Protein AF-0000000085166293 (afdb_homodimer)

Organism: Herbaspirillum seropedicae (strain SmR1) (NCBI:txid757424)

Structure (mmCIF, N/CA/C/O backbone):
data_AF-0000000085166293-model_v1
#
loop_
_entity.id
_entity.type
_entity.pdbx_description
1 polymer 'Histone acetyltransferase HPA2 protein'
#
loop_
_atom_site.group_PDB
_atom_site.id
_atom_site.type_symbol
_atom_site.label_atom_id
_atom_site.label_alt_id
_atom_site.label_comp_id
_atom_site.label_asym_id
_atom_site.label_entity_id
_atom_site.label_seq_id
_atom_site.pdbx_PDB_ins_code
_atom_site.Cartn_x
_atom_site.Cartn_y
_atom_site.Cartn_z
_atom_site.occupancy
_atom_site.B_iso_or_equiv
_atom_site.auth_seq_id
_atom_site.auth_comp_id
_atom_site.auth_asym_id
_atom_site.auth_atom_id
_atom_site.pdbx_PDB_model_num
ATOM 1 N N . MET A 1 1 ? -8.531 33.344 -10.008 1 54.53 1 MET A N 1
ATOM 2 C CA . MET A 1 1 ? -8.875 32.5 -8.852 1 54.53 1 MET A CA 1
ATOM 3 C C . MET A 1 1 ? -7.871 31.375 -8.68 1 54.53 1 MET A C 1
ATOM 5 O O . MET A 1 1 ? -7.508 30.703 -9.641 1 54.53 1 MET A O 1
ATOM 9 N N . ASN A 1 2 ? -6.977 31.375 -7.59 1 68.12 2 ASN A N 1
ATOM 10 C CA . ASN A 1 2 ? -5.883 30.438 -7.402 1 68.12 2 ASN A CA 1
ATOM 11 C C . ASN A 1 2 ? -6.387 29 -7.34 1 68.12 2 ASN A C 1
ATOM 13 O O . ASN A 1 2 ? -7.34 28.703 -6.621 1 68.12 2 ASN A O 1
ATOM 17 N N . GLU A 1 3 ? -6 28.328 -8.359 1 89.5 3 GLU A N 1
ATOM 18 C CA . GLU A 1 3 ? -6.398 26.922 -8.391 1 89.5 3 GLU A CA 1
ATOM 19 C C . GLU A 1 3 ? -5.457 26.062 -7.559 1 89.5 3 GLU A C 1
ATOM 21 O O . GLU A 1 3 ? -4.238 26.078 -7.766 1 89.5 3 GLU A O 1
ATOM 26 N N . TYR A 1 4 ? -5.996 25.594 -6.516 1 94.19 4 TYR A N 1
ATOM 27 C CA . TYR A 1 4 ? -5.23 24.703 -5.648 1 94.19 4 TYR A CA 1
ATOM 28 C C . TYR A 1 4 ? -5.109 23.312 -6.262 1 94.19 4 TYR A C 1
ATOM 30 O O . TYR A 1 4 ? -6.035 22.844 -6.922 1 94.19 4 TYR A O 1
ATOM 38 N N . PHE A 1 5 ? -3.945 22.719 -6.121 1 96.5 5 PHE A N 1
ATOM 39 C CA . PHE A 1 5 ? -3.75 21.344 -6.562 1 96.5 5 PHE A CA 1
ATOM 40 C C . PHE A 1 5 ? -2.877 20.578 -5.574 1 96.5 5 PHE A C 1
ATOM 42 O O . PHE A 1 5 ? -2.195 21.188 -4.742 1 96.5 5 PHE A O 1
ATOM 49 N N . VAL A 1 6 ? -2.977 19.297 -5.605 1 98.06 6 VAL A N 1
ATOM 50 C CA . VAL A 1 6 ? -2.176 18.422 -4.758 1 98.06 6 VAL A CA 1
ATOM 51 C C . VAL A 1 6 ? -1.126 17.703 -5.602 1 98.06 6 VAL A C 1
ATOM 53 O O . VAL A 1 6 ? -1.421 17.234 -6.703 1 98.06 6 VAL A O 1
ATOM 56 N N . ALA A 1 7 ? 0.104 17.656 -5.113 1 97.88 7 ALA A N 1
ATOM 57 C CA . ALA A 1 7 ? 1.195 16.969 -5.809 1 97.88 7 ALA A CA 1
ATOM 58 C C . ALA A 1 7 ? 2.125 16.266 -4.82 1 97.88 7 ALA A C 1
ATOM 60 O O . ALA A 1 7 ? 2.205 16.656 -3.652 1 97.88 7 ALA A O 1
ATOM 61 N N . PRO A 1 8 ? 2.797 15.219 -5.281 1 98.25 8 PRO A N 1
ATOM 62 C CA . PRO A 1 8 ? 3.803 14.625 -4.395 1 98.25 8 PRO A CA 1
ATOM 63 C C . PRO A 1 8 ? 4.871 15.625 -3.963 1 98.25 8 PRO A C 1
ATOM 65 O O . PRO A 1 8 ? 5.273 16.484 -4.754 1 98.25 8 PRO A O 1
ATOM 68 N N . LEU A 1 9 ? 5.293 15.523 -2.734 1 98.5 9 LEU A N 1
ATOM 69 C CA . LEU A 1 9 ? 6.383 16.359 -2.25 1 98.5 9 LEU A CA 1
ATOM 70 C C . LEU A 1 9 ? 7.629 16.188 -3.107 1 98.5 9 LEU A C 1
ATOM 72 O O . LEU A 1 9 ? 8.055 15.062 -3.371 1 98.5 9 LEU A O 1
ATOM 76 N N . ASN A 1 10 ? 8.125 17.219 -3.578 1 97.38 10 ASN A N 1
ATOM 77 C CA . ASN A 1 10 ? 9.375 17.297 -4.32 1 97.38 10 ASN A CA 1
ATOM 78 C C . ASN A 1 10 ? 10.414 18.156 -3.59 1 97.38 10 ASN A C 1
ATOM 80 O O . ASN A 1 10 ? 10.266 19.375 -3.51 1 97.38 10 ASN A O 1
ATOM 84 N N . LYS A 1 11 ? 11.461 17.562 -3.129 1 93.69 11 LYS A N 1
ATOM 85 C CA . LYS A 1 11 ? 12.438 18.188 -2.246 1 93.69 11 LYS A CA 1
ATOM 86 C C . LYS A 1 11 ? 13.18 19.312 -2.967 1 93.69 11 LYS A C 1
ATOM 88 O O . LYS A 1 11 ? 13.695 20.234 -2.328 1 93.69 11 LYS A O 1
ATOM 93 N N . THR A 1 12 ? 13.227 19.266 -4.238 1 94.62 12 THR A N 1
ATOM 94 C CA . THR A 1 12 ? 13.945 20.266 -5.008 1 94.62 12 THR A CA 1
ATOM 95 C C . THR A 1 12 ? 13.016 21.406 -5.422 1 94.62 12 THR A C 1
ATOM 97 O O . THR A 1 12 ? 13.469 22.516 -5.707 1 94.62 12 THR A O 1
ATOM 100 N N . GLN A 1 13 ? 11.75 21.172 -5.465 1 96.12 13 GLN A N 1
ATOM 101 C CA . GLN A 1 13 ? 10.805 22.156 -5.988 1 96.12 13 GLN A CA 1
ATOM 102 C C . GLN A 1 13 ? 10.055 22.859 -4.855 1 96.12 13 GLN A C 1
ATOM 104 O O . GLN A 1 13 ? 9.812 24.062 -4.922 1 96.12 13 GLN A O 1
ATOM 109 N N . HIS A 1 14 ? 9.75 22.125 -3.824 1 98.12 14 HIS A N 1
ATOM 110 C CA . HIS A 1 14 ? 8.867 22.656 -2.789 1 98.12 14 HIS A CA 1
ATOM 111 C C . HIS A 1 14 ? 9.672 23.25 -1.635 1 98.12 14 HIS A C 1
ATOM 113 O O . HIS A 1 14 ? 10.695 22.703 -1.237 1 98.12 14 HIS A O 1
ATOM 119 N N . GLN A 1 15 ? 9.172 24.328 -1.146 1 96.44 15 GLN A N 1
ATOM 120 C CA . GLN A 1 15 ? 9.797 25.016 -0.019 1 96.44 15 GLN A CA 1
ATOM 121 C C . GLN A 1 15 ? 9.164 24.578 1.303 1 96.44 15 GLN A C 1
ATOM 123 O O . GLN A 1 15 ? 8.07 25.016 1.651 1 96.44 15 GLN A O 1
ATOM 128 N N . THR A 1 16 ? 9.859 23.797 2.023 1 96.94 16 THR A N 1
ATOM 129 C CA . THR A 1 16 ? 9.297 23.25 3.256 1 96.94 16 THR A CA 1
ATOM 130 C C . THR A 1 16 ? 9.594 24.172 4.438 1 96.94 16 THR A C 1
ATOM 132 O O . THR A 1 16 ? 8.922 24.094 5.469 1 96.94 16 THR A O 1
ATOM 135 N N . GLU A 1 17 ? 10.508 25.094 4.285 1 95.19 17 GLU A N 1
ATOM 136 C CA . GLU A 1 17 ? 11.062 25.859 5.398 1 95.19 17 GLU A CA 1
ATOM 137 C C . GLU A 1 17 ? 10.062 26.906 5.898 1 95.19 17 GLU A C 1
ATOM 139 O O . GLU A 1 17 ? 10.094 27.281 7.07 1 95.19 17 GLU A O 1
ATOM 144 N N . HIS A 1 18 ? 9.219 27.375 5.074 1 93.69 18 HIS A N 1
ATOM 145 C CA . HIS A 1 18 ? 8.367 28.5 5.445 1 93.69 18 HIS A CA 1
ATOM 146 C C . HIS A 1 18 ? 6.973 28.031 5.828 1 93.69 18 HIS A C 1
ATOM 148 O O . HIS A 1 18 ? 6.121 28.828 6.203 1 93.69 18 HIS A O 1
ATOM 154 N N . PHE A 1 19 ? 6.73 26.781 5.699 1 97.81 19 PHE A N 1
ATOM 155 C CA . PHE A 1 19 ? 5.422 26.25 6.059 1 97.81 19 PHE A CA 1
ATOM 156 C C . PHE A 1 19 ? 5.156 26.422 7.551 1 97.81 19 PHE A C 1
ATOM 158 O O . PHE A 1 19 ? 6.027 26.156 8.375 1 97.81 19 PHE A O 1
ATOM 165 N N . ASP A 1 20 ? 3.941 26.891 7.82 1 98.25 20 ASP A N 1
ATOM 166 C CA . ASP A 1 20 ? 3.549 27.078 9.211 1 98.25 20 ASP A CA 1
ATOM 167 C C . ASP A 1 20 ? 2.07 26.75 9.414 1 98.25 20 ASP A C 1
ATOM 169 O O . ASP A 1 20 ? 1.197 27.469 8.938 1 98.25 20 ASP A O 1
ATOM 173 N N . CYS A 1 21 ? 1.81 25.656 10.18 1 97.44 21 CYS A N 1
ATOM 174 C CA . CYS A 1 21 ? 0.432 25.266 10.453 1 97.44 21 CYS A CA 1
ATOM 175 C C . CYS A 1 21 ? 0.089 25.5 11.922 1 97.44 21 CYS A C 1
ATOM 177 O O . CYS A 1 21 ? -0.892 24.938 12.43 1 97.44 21 CYS A O 1
ATOM 179 N N . ALA A 1 22 ? 0.912 26.156 12.664 1 96.12 22 ALA A N 1
ATOM 180 C CA . ALA A 1 22 ? 0.733 26.531 14.07 1 96.12 22 ALA A CA 1
ATOM 181 C C . ALA A 1 22 ? 1 25.344 14.984 1 96.12 22 ALA A C 1
ATOM 183 O O . ALA A 1 22 ? 0.746 25.406 16.188 1 96.12 22 ALA A O 1
ATOM 184 N N . THR A 1 23 ? 1.394 24.172 14.57 1 96 23 THR A N 1
ATOM 185 C CA . THR A 1 23 ? 1.844 23.016 15.328 1 96 23 THR A CA 1
ATOM 186 C C . THR A 1 23 ? 3.314 22.719 15.039 1 96 23 THR A C 1
ATOM 188 O O . THR A 1 23 ? 3.65 22.156 14 1 96 23 THR A O 1
ATOM 191 N N . PRO A 1 24 ? 4.164 23.078 15.969 1 97.06 24 PRO A N 1
ATOM 192 C CA . PRO A 1 24 ? 5.605 22.984 15.727 1 97.06 24 PRO A CA 1
ATOM 193 C C . PRO A 1 24 ? 6.043 21.594 15.281 1 97.06 24 PRO A C 1
ATOM 195 O O . PRO A 1 24 ? 6.871 21.453 14.383 1 97.06 24 PRO A O 1
ATOM 198 N N . ALA A 1 25 ? 5.473 20.594 15.867 1 96.94 25 ALA A N 1
ATOM 199 C CA . ALA A 1 25 ? 5.871 19.219 15.539 1 96.94 25 ALA A CA 1
ATOM 200 C C . ALA A 1 25 ? 5.582 18.906 14.078 1 96.94 25 ALA A C 1
ATOM 202 O O . ALA A 1 25 ? 6.395 18.266 13.406 1 96.94 25 ALA A O 1
ATOM 203 N N . LEU A 1 26 ? 4.477 19.297 13.562 1 97.75 26 LEU A N 1
ATOM 204 C CA . LEU A 1 26 ? 4.109 19.062 12.172 1 97.75 26 LEU A CA 1
ATOM 205 C C . LEU A 1 26 ? 4.98 19.875 11.227 1 97.75 26 LEU A C 1
ATOM 207 O O . LEU A 1 26 ? 5.371 19.391 10.164 1 97.75 26 LEU A O 1
ATOM 211 N N . ASN A 1 27 ? 5.27 21.125 11.641 1 98.5 27 ASN A N 1
ATOM 212 C CA . ASN A 1 27 ? 6.172 21.953 10.844 1 98.5 27 ASN A CA 1
ATOM 213 C C . ASN A 1 27 ? 7.555 21.312 10.719 1 98.5 27 ASN A C 1
ATOM 215 O O . ASN A 1 27 ? 8.102 21.219 9.617 1 98.5 27 ASN A O 1
ATOM 219 N N . GLN A 1 28 ? 8.016 20.906 11.859 1 98.25 28 GLN A N 1
ATOM 220 C CA . GLN A 1 28 ? 9.359 20.344 11.898 1 98.25 28 GLN A CA 1
ATOM 221 C C . GLN A 1 28 ? 9.422 19.016 11.133 1 98.25 28 GLN A C 1
ATOM 223 O O . GLN A 1 28 ? 10.414 18.734 10.453 1 98.25 28 GLN A O 1
ATOM 228 N N . TRP A 1 29 ? 8.391 18.25 11.266 1 98.25 29 TRP A N 1
ATOM 229 C CA . TRP A 1 29 ? 8.352 16.969 10.562 1 98.25 29 TRP A CA 1
ATOM 230 C C . TRP A 1 29 ? 8.445 17.188 9.055 1 98.25 29 TRP A C 1
ATOM 232 O O . TRP A 1 29 ? 9.211 16.5 8.367 1 98.25 29 TRP A O 1
ATOM 242 N N . LEU A 1 30 ? 7.656 18.109 8.508 1 98.38 30 LEU A N 1
ATOM 243 C CA . LEU A 1 30 ? 7.688 18.391 7.074 1 98.38 30 LEU A CA 1
ATOM 244 C C . LEU A 1 30 ? 9.078 18.828 6.633 1 98.38 30 LEU A C 1
ATOM 246 O O . LEU A 1 30 ? 9.586 18.375 5.605 1 98.38 30 LEU A O 1
ATOM 250 N N . ARG A 1 31 ? 9.68 19.625 7.473 1 97.62 31 ARG A N 1
ATOM 251 C CA . ARG A 1 31 ? 10.961 20.234 7.133 1 97.62 31 ARG A CA 1
ATOM 252 C C . ARG A 1 31 ? 12.086 19.203 7.219 1 97.62 31 ARG A C 1
ATOM 254 O O . ARG A 1 31 ? 12.969 19.172 6.352 1 97.62 31 ARG A O 1
ATOM 261 N N . ASN A 1 32 ? 11.977 18.328 8.18 1 97.44 32 ASN A N 1
ATOM 262 C CA . ASN A 1 32 ? 13.18 17.578 8.547 1 97.44 32 ASN A CA 1
ATOM 263 C C . ASN A 1 32 ? 13.008 16.078 8.273 1 97.44 32 ASN A C 1
ATOM 265 O O . ASN A 1 32 ? 13.992 15.344 8.195 1 97.44 32 ASN A O 1
ATOM 269 N N . THR A 1 33 ? 11.797 15.609 8.141 1 97.62 33 THR A N 1
ATOM 270 C CA . THR A 1 33 ? 11.594 14.172 8.188 1 97.62 33 THR A CA 1
ATOM 271 C C . THR A 1 33 ? 10.891 13.672 6.926 1 97.62 33 THR A C 1
ATOM 273 O O . THR A 1 33 ? 11.227 12.609 6.402 1 97.62 33 THR A O 1
ATOM 276 N N . ALA A 1 34 ? 10.008 14.477 6.375 1 98.06 34 ALA A N 1
ATOM 277 C CA . ALA A 1 34 ? 9.133 14.031 5.293 1 98.06 34 ALA A CA 1
ATOM 278 C C . ALA A 1 34 ? 9.945 13.516 4.109 1 98.06 34 ALA A C 1
ATOM 280 O O . ALA A 1 34 ? 9.672 12.438 3.586 1 98.06 34 ALA A O 1
ATOM 281 N N . GLY A 1 35 ? 10.953 14.289 3.736 1 96.81 35 GLY A N 1
ATOM 282 C CA . GLY A 1 35 ? 11.773 13.898 2.604 1 96.81 35 GLY A CA 1
ATOM 283 C C . GLY A 1 35 ? 12.523 12.602 2.832 1 96.81 35 GLY A C 1
ATOM 284 O O . GLY A 1 35 ? 12.602 11.758 1.936 1 96.81 35 GLY A O 1
ATOM 285 N N . GLN A 1 36 ? 13.07 12.5 3.971 1 94.56 36 GLN A N 1
ATOM 286 C CA . GLN A 1 36 ? 13.812 11.289 4.309 1 94.56 36 GLN A CA 1
ATOM 287 C C . GLN A 1 36 ? 12.898 10.07 4.348 1 94.56 36 GLN A C 1
ATOM 289 O O . GLN A 1 36 ? 13.266 9 3.859 1 94.56 36 GLN A O 1
ATOM 294 N N . HIS A 1 37 ? 11.75 10.219 4.965 1 96.06 37 HIS A N 1
ATOM 295 C CA . HIS A 1 37 ? 10.773 9.133 5.012 1 96.06 37 HIS A CA 1
ATOM 296 C C . HIS A 1 37 ? 10.352 8.711 3.607 1 96.06 37 HIS A C 1
ATOM 298 O O . HIS A 1 37 ? 10.211 7.516 3.332 1 96.06 37 HIS A O 1
ATOM 304 N N . GLN A 1 38 ? 10.188 9.711 2.783 1 95.38 38 GLN A N 1
ATOM 305 C CA . GLN A 1 38 ? 9.828 9.43 1.397 1 95.38 38 GLN A CA 1
ATOM 306 C C . GLN A 1 38 ? 10.938 8.656 0.689 1 95.38 38 GLN A C 1
ATOM 308 O O . GLN A 1 38 ? 10.672 7.656 0.016 1 95.38 38 GLN A O 1
ATOM 313 N N . ASP A 1 39 ? 12.141 9 0.894 1 92.75 39 ASP A N 1
ATOM 314 C CA . ASP A 1 39 ? 13.281 8.359 0.249 1 92.75 39 ASP A CA 1
ATOM 315 C C . ASP A 1 39 ? 13.422 6.91 0.703 1 92.75 39 ASP A C 1
ATOM 317 O O . ASP A 1 39 ? 13.836 6.047 -0.078 1 92.75 39 ASP A O 1
ATOM 321 N N . LYS A 1 40 ? 13.055 6.672 1.863 1 92.12 40 LYS A N 1
ATOM 322 C CA . LYS A 1 40 ? 13.219 5.348 2.451 1 92.12 40 LYS A CA 1
ATOM 323 C C . LYS A 1 40 ? 11.969 4.496 2.252 1 92.12 40 LYS A C 1
ATOM 325 O O . LYS A 1 40 ? 11.93 3.336 2.67 1 92.12 40 LYS A O 1
ATOM 330 N N . GLY A 1 41 ? 10.969 5.023 1.699 1 93.94 41 GLY A N 1
ATOM 331 C CA . GLY A 1 41 ? 9.734 4.289 1.471 1 93.94 41 GLY A CA 1
ATOM 332 C C . GLY A 1 41 ? 8.906 4.113 2.727 1 93.94 41 GLY A C 1
ATOM 333 O O . GLY A 1 41 ? 8.039 3.232 2.791 1 93.94 41 GLY A O 1
ATOM 334 N N . ILE A 1 42 ? 9.211 4.887 3.697 1 94.44 42 ILE A N 1
ATOM 335 C CA . ILE A 1 42 ? 8.492 4.797 4.961 1 94.44 42 ILE A CA 1
ATOM 336 C C . ILE A 1 42 ? 7.102 5.414 4.812 1 94.44 42 ILE A C 1
ATOM 338 O O . ILE A 1 42 ? 6.113 4.855 5.289 1 94.44 42 ILE A O 1
ATOM 342 N N . SER A 1 43 ? 7.023 6.535 4.156 1 97 43 SER A N 1
ATOM 343 C CA . SER A 1 43 ? 5.77 7.227 3.875 1 97 43 SER A CA 1
ATOM 344 C C . SER A 1 43 ? 5.867 8.047 2.592 1 97 43 SER A C 1
ATOM 346 O O . SER A 1 43 ? 6.961 8.234 2.049 1 97 43 SER A O 1
ATOM 348 N N . ARG A 1 44 ? 4.727 8.398 2.135 1 98.38 44 ARG A N 1
ATOM 349 C CA . ARG A 1 44 ? 4.656 9.328 1.009 1 98.38 44 ARG A CA 1
ATOM 350 C C . ARG A 1 44 ? 3.912 10.602 1.394 1 98.38 44 ARG A C 1
ATOM 352 O O . ARG A 1 44 ? 2.867 10.539 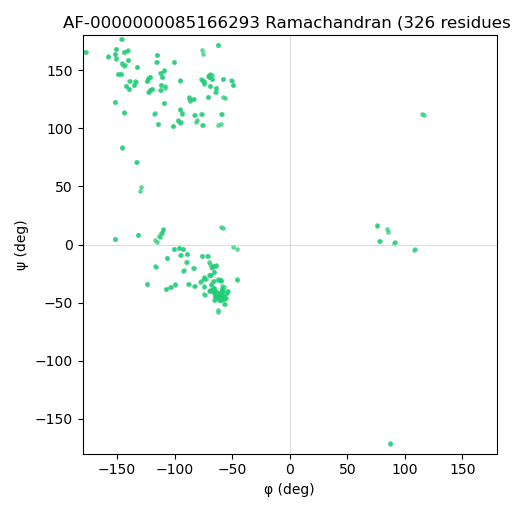2.043 1 98.38 44 ARG A O 1
ATOM 359 N N . THR A 1 45 ? 4.512 11.664 1.013 1 98.81 45 THR A N 1
ATOM 360 C CA . THR A 1 45 ? 3.965 12.969 1.37 1 98.81 45 THR A CA 1
ATOM 361 C C . THR A 1 45 ? 3.451 13.695 0.132 1 98.81 45 THR A C 1
ATOM 363 O O . THR A 1 45 ? 4.102 13.688 -0.916 1 98.81 45 THR A O 1
ATOM 366 N N . PHE A 1 46 ? 2.289 14.305 0.281 1 98.88 46 PHE A N 1
ATOM 367 C CA . PHE A 1 46 ? 1.663 15.109 -0.76 1 98.88 46 PHE A CA 1
ATOM 368 C C . PHE A 1 46 ? 1.395 16.516 -0.261 1 98.88 46 PHE A C 1
ATOM 370 O O . PHE A 1 46 ? 0.998 16.719 0.89 1 98.88 46 PHE A O 1
ATOM 377 N N . VAL A 1 47 ? 1.594 17.469 -1.206 1 98.62 47 VAL A N 1
ATOM 378 C CA . VAL A 1 47 ? 1.508 18.859 -0.767 1 98.62 47 VAL A CA 1
ATOM 379 C C . VAL A 1 47 ? 0.426 19.594 -1.562 1 98.62 47 VAL A C 1
ATOM 381 O O . VAL A 1 47 ? 0.179 19.266 -2.727 1 98.62 47 VAL A O 1
ATOM 384 N N . LEU A 1 48 ? -0.237 20.469 -0.886 1 98.19 48 LEU A N 1
ATOM 385 C CA . LEU A 1 48 ? -1.164 21.422 -1.482 1 98.19 48 LEU A CA 1
ATOM 386 C C . LEU A 1 48 ? -0.431 22.688 -1.929 1 98.19 48 LEU A C 1
ATOM 388 O O . LEU A 1 48 ? 0.305 23.281 -1.146 1 98.19 48 LEU A O 1
ATOM 392 N N . ALA A 1 49 ? -0.585 23.047 -3.16 1 97.12 49 ALA A N 1
ATOM 393 C CA . ALA A 1 49 ? 0.018 24.25 -3.707 1 97.12 49 ALA A CA 1
ATOM 394 C C . ALA A 1 49 ? -0.941 24.953 -4.66 1 97.12 49 ALA A C 1
ATOM 396 O O . ALA A 1 49 ? -2.043 24.469 -4.918 1 97.12 49 ALA A O 1
ATOM 397 N N . CYS A 1 50 ? -0.583 26.172 -4.984 1 95.06 50 CYS A N 1
ATOM 398 C CA . CYS A 1 50 ? -1.343 26.953 -5.957 1 95.06 50 CYS A CA 1
ATOM 399 C C . CYS A 1 50 ? -0.561 27.109 -7.258 1 95.06 50 CYS A C 1
ATOM 401 O O . CYS A 1 50 ? 0.67 27.172 -7.242 1 95.06 50 CYS A O 1
ATOM 403 N N . ASP A 1 51 ? -1.32 27.203 -8.32 1 93.19 51 ASP A N 1
ATOM 404 C CA . ASP A 1 51 ? -0.707 27.297 -9.641 1 93.19 51 ASP A CA 1
ATOM 405 C C . ASP A 1 51 ? 0.203 28.516 -9.75 1 93.19 51 ASP A C 1
ATOM 407 O O . ASP A 1 51 ? 1.227 28.469 -10.43 1 93.19 51 ASP A O 1
ATOM 411 N N . ASP A 1 52 ? -0.106 29.578 -9.062 1 93.69 52 ASP A N 1
ATOM 412 C CA . ASP A 1 52 ? 0.66 30.812 -9.141 1 93.69 52 ASP A CA 1
ATOM 413 C C . ASP A 1 52 ? 1.958 30.719 -8.344 1 93.69 52 ASP A C 1
ATOM 415 O O . ASP A 1 52 ? 2.947 31.375 -8.672 1 93.69 52 ASP A O 1
ATOM 419 N N . THR A 1 53 ? 1.932 29.969 -7.293 1 94.69 53 THR A N 1
ATOM 420 C CA . THR A 1 53 ? 3.096 29.75 -6.441 1 94.69 53 THR A CA 1
ATOM 421 C C . THR A 1 53 ? 3.266 28.266 -6.129 1 94.69 53 THR A C 1
ATOM 423 O O . THR A 1 53 ? 3.137 27.844 -4.977 1 94.69 53 THR A O 1
ATOM 426 N N . PRO A 1 54 ? 3.66 27.516 -7.164 1 95.62 54 PRO A N 1
ATOM 427 C CA . PRO A 1 54 ? 3.662 26.062 -7.016 1 95.62 54 PRO A CA 1
ATOM 428 C C . PRO A 1 54 ? 4.738 25.562 -6.051 1 95.62 54 PRO A C 1
ATOM 430 O O . PRO A 1 54 ? 4.691 24.406 -5.602 1 95.62 54 PRO A O 1
ATOM 433 N N . GLN A 1 55 ? 5.719 26.391 -5.738 1 96.81 55 GLN A N 1
ATOM 434 C CA . GLN A 1 55 ? 6.801 25.984 -4.848 1 96.81 55 GLN A CA 1
ATOM 435 C C . GLN A 1 55 ? 6.398 26.141 -3.387 1 96.81 55 GLN A C 1
ATOM 437 O O . GLN A 1 55 ? 7.059 25.609 -2.492 1 96.81 55 GLN A O 1
ATOM 442 N N . VAL A 1 56 ? 5.332 27 -3.148 1 97.25 56 VAL A N 1
ATOM 443 C CA . VAL A 1 56 ? 4.914 27.297 -1.781 1 97.25 56 VAL A CA 1
ATOM 444 C C . VAL A 1 56 ? 3.92 26.234 -1.309 1 97.25 56 VAL A C 1
ATOM 446 O O . VAL A 1 56 ? 2.891 26.016 -1.949 1 97.25 56 VAL A O 1
ATOM 449 N N . ILE A 1 57 ? 4.215 25.578 -0.204 1 98.25 57 ILE A N 1
ATOM 450 C CA . ILE A 1 57 ? 3.346 24.547 0.373 1 98.25 57 ILE A CA 1
ATOM 451 C C . ILE A 1 57 ? 2.27 25.219 1.229 1 98.25 57 ILE A C 1
ATOM 453 O O . ILE A 1 57 ? 2.578 25.969 2.154 1 98.25 57 ILE A O 1
ATOM 457 N N . ARG A 1 58 ? 1.041 24.906 0.918 1 97.81 58 ARG A N 1
ATOM 458 C CA . ARG A 1 58 ? -0.093 25.484 1.635 1 97.81 58 ARG A CA 1
ATOM 459 C C . ARG A 1 58 ? -0.735 24.469 2.561 1 97.81 58 ARG A C 1
ATOM 461 O O . ARG A 1 58 ? -1.542 24.812 3.422 1 97.81 58 ARG A O 1
ATOM 468 N N . GLY A 1 59 ? -0.447 23.281 2.49 1 98.56 59 GLY A N 1
ATOM 469 C CA . GLY A 1 59 ? -0.865 22.125 3.273 1 98.56 59 GLY A CA 1
ATOM 470 C C . GLY A 1 59 ? -0.186 20.844 2.85 1 98.56 59 GLY A C 1
ATOM 471 O O . GLY A 1 59 ? 0.495 20.797 1.822 1 98.56 59 GLY A O 1
ATOM 472 N N . TYR A 1 60 ? -0.302 19.891 3.664 1 98.81 60 TYR A N 1
ATOM 473 C CA . TYR A 1 60 ? 0.259 18.594 3.262 1 98.81 60 TYR A CA 1
ATOM 474 C C . TYR A 1 60 ? -0.39 17.453 4.035 1 98.81 60 TYR A C 1
ATOM 476 O O . TYR A 1 60 ? -1.05 17.688 5.051 1 98.81 60 TYR A O 1
ATOM 484 N N . TYR A 1 61 ? -0.256 16.312 3.523 1 98.75 61 TYR A N 1
ATOM 485 C CA . TYR A 1 61 ? -0.548 15.086 4.254 1 98.75 61 TYR A CA 1
ATOM 486 C C . TYR A 1 61 ? 0.434 13.984 3.879 1 98.75 61 TYR A C 1
ATOM 488 O O . TYR A 1 61 ? 1.176 14.109 2.902 1 98.75 61 TYR A O 1
ATOM 496 N N . ALA A 1 62 ? 0.452 12.984 4.648 1 98.81 62 ALA A N 1
ATOM 497 C CA . ALA A 1 62 ? 1.312 11.828 4.402 1 98.81 62 ALA A CA 1
ATOM 498 C C . ALA A 1 62 ? 0.545 10.523 4.602 1 98.81 62 ALA A C 1
ATOM 500 O O . ALA A 1 62 ? -0.258 10.406 5.527 1 98.81 62 ALA A O 1
ATOM 501 N N . LEU A 1 63 ? 0.762 9.633 3.715 1 98.75 63 LEU A N 1
ATOM 502 C CA . LEU A 1 63 ? 0.211 8.281 3.807 1 98.75 63 LEU A CA 1
ATOM 503 C C . LEU A 1 63 ? 1.317 7.258 4.035 1 98.75 63 LEU A C 1
ATOM 505 O O . LEU A 1 63 ? 2.443 7.441 3.566 1 98.75 63 LEU A O 1
ATOM 509 N N . ALA A 1 64 ? 1.021 6.254 4.723 1 97.75 64 ALA A N 1
ATOM 510 C CA . ALA A 1 64 ? 1.974 5.184 5 1 97.75 64 ALA A CA 1
ATOM 511 C C . ALA A 1 64 ? 1.259 3.848 5.184 1 97.75 64 ALA A C 1
ATOM 513 O O . ALA A 1 64 ? 0.038 3.809 5.359 1 97.75 64 ALA A O 1
ATOM 514 N N . ILE A 1 65 ? 2.023 2.807 5.035 1 96.38 65 ILE A N 1
ATOM 515 C CA . ILE A 1 65 ? 1.562 1.467 5.375 1 96.38 65 ILE A CA 1
ATOM 516 C C . ILE A 1 65 ? 1.594 1.28 6.891 1 96.38 65 ILE A C 1
ATOM 518 O O . ILE A 1 65 ? 2.514 1.754 7.562 1 96.38 65 ILE A O 1
ATOM 522 N N . ARG A 1 66 ? 0.572 0.582 7.289 1 91.19 66 ARG A N 1
ATOM 523 C CA . ARG A 1 66 ? 0.449 0.285 8.711 1 91.19 66 ARG A CA 1
ATOM 524 C C . ARG A 1 66 ? -0.03 -1.146 8.938 1 91.19 66 ARG A C 1
ATOM 526 O O . ARG A 1 66 ? -0.742 -1.704 8.094 1 91.19 66 ARG A O 1
ATOM 533 N N . GLN A 1 67 ? 0.525 -1.737 9.914 1 83.44 67 GLN A N 1
ATOM 534 C CA . GLN A 1 67 ? -0.061 -2.99 10.375 1 83.44 67 GLN A CA 1
ATOM 535 C C . GLN A 1 67 ? -0.662 -2.836 11.773 1 83.44 67 GLN A C 1
ATOM 537 O O . GLN A 1 67 ? -0.098 -2.145 12.625 1 83.44 67 GLN A O 1
ATOM 542 N N . MET A 1 68 ? -1.856 -3.346 11.844 1 80.06 68 MET A N 1
ATOM 543 C CA . MET A 1 68 ? -2.484 -3.303 13.156 1 80.06 68 MET A CA 1
ATOM 544 C C . MET A 1 68 ? -2.871 -4.703 13.625 1 80.06 68 MET A C 1
ATOM 546 O O . MET A 1 68 ? -3.336 -5.52 12.828 1 80.06 68 MET A O 1
ATOM 550 N N . ILE A 1 69 ? -2.471 -4.938 14.844 1 74.06 69 ILE A N 1
ATOM 551 C CA . ILE A 1 69 ? -2.947 -6.172 15.453 1 74.06 69 ILE A CA 1
ATOM 552 C C . ILE A 1 69 ? -4.363 -5.973 15.984 1 74.06 69 ILE A C 1
ATOM 554 O O . ILE A 1 69 ? -4.586 -5.16 16.891 1 74.06 69 ILE A O 1
ATOM 558 N N . ALA A 1 70 ? -5.223 -6.594 15.219 1 69 70 ALA A N 1
ATOM 559 C CA . ALA A 1 70 ? -6.609 -6.48 15.672 1 69 70 ALA A CA 1
ATOM 560 C C . ALA A 1 70 ? -6.789 -7.117 17.047 1 69 70 ALA A C 1
ATOM 562 O O . ALA A 1 70 ? -6.469 -8.289 17.234 1 69 70 ALA A O 1
ATOM 563 N N . THR A 1 71 ? -6.863 -6.266 17.969 1 65.25 71 THR A N 1
ATOM 564 C CA . THR A 1 71 ? -7.297 -6.793 19.266 1 65.25 71 THR A CA 1
ATOM 565 C C . THR A 1 71 ? -8.805 -7.043 19.266 1 65.25 71 THR A C 1
ATOM 567 O O . THR A 1 71 ? -9.5 -6.695 18.297 1 65.25 71 THR A O 1
ATOM 570 N N . ALA A 1 72 ? -9.297 -7.719 20.219 1 57.75 72 ALA A N 1
ATOM 571 C CA . ALA A 1 72 ? -10.688 -8.125 20.391 1 57.75 72 ALA A CA 1
ATOM 572 C C . ALA A 1 72 ? -11.633 -6.941 20.203 1 57.75 72 ALA A C 1
ATOM 574 O O . ALA A 1 72 ? -12.82 -7.129 19.922 1 57.75 72 ALA A O 1
ATOM 575 N N . THR A 1 73 ? -11.07 -5.77 19.969 1 65.31 73 THR A N 1
ATOM 576 C CA . THR A 1 73 ? -12.055 -4.703 20.109 1 65.31 73 THR A CA 1
ATOM 577 C C . THR A 1 73 ? -12.039 -3.777 18.906 1 65.31 73 THR A C 1
ATOM 579 O O . THR A 1 73 ? -12.062 -2.553 19.047 1 65.31 73 THR A O 1
ATOM 582 N N . LEU A 1 74 ? -12.023 -4.34 17.688 1 74.12 74 LEU A N 1
ATOM 583 C CA . LEU A 1 74 ? -12.344 -3.471 16.562 1 74.12 74 LEU A CA 1
ATOM 584 C C . LEU A 1 74 ? -13.82 -3.092 16.578 1 74.12 74 LEU A C 1
ATOM 586 O O . LEU A 1 74 ? -14.656 -3.854 17.062 1 74.12 74 LEU A O 1
ATOM 590 N N . PRO A 1 75 ? -14.078 -1.896 16.172 1 69.44 75 PRO A N 1
ATOM 591 C CA . PRO A 1 75 ? -15.508 -1.605 16.047 1 69.44 75 PRO A CA 1
ATOM 592 C C . PRO A 1 75 ? -16.266 -2.674 15.258 1 69.44 75 PRO A C 1
ATOM 594 O O . PRO A 1 75 ? -15.711 -3.256 14.32 1 69.44 75 PRO A O 1
ATOM 597 N N . ILE A 1 76 ? -17.406 -3.018 15.766 1 67.69 76 ILE A N 1
ATOM 598 C CA . ILE A 1 76 ? -18.25 -4.074 15.219 1 67.69 76 ILE A CA 1
ATOM 599 C C . ILE A 1 76 ? -18.344 -3.916 13.703 1 67.69 76 ILE A C 1
ATOM 601 O O . ILE A 1 76 ? -18.375 -4.906 12.969 1 67.69 76 ILE A O 1
ATOM 605 N N . GLU A 1 77 ? -18.266 -2.709 13.297 1 70 77 GLU A N 1
ATOM 606 C CA . GLU A 1 77 ? -18.438 -2.416 11.875 1 70 77 GLU A CA 1
ATOM 607 C C . GLU A 1 77 ? -17.266 -2.971 11.055 1 70 77 GLU A C 1
ATOM 609 O O . GLU A 1 77 ? -17.391 -3.168 9.844 1 70 77 GLU A O 1
ATOM 614 N N . PHE A 1 78 ? -16.172 -3.082 11.727 1 71.5 78 PHE A N 1
ATOM 615 C CA . PHE A 1 78 ? -14.984 -3.555 11.016 1 71.5 78 PHE A CA 1
ATOM 616 C C . PHE A 1 78 ? -14.75 -5.039 11.281 1 71.5 78 PHE A C 1
ATOM 618 O O . PHE A 1 78 ? -14.07 -5.715 10.508 1 71.5 78 PHE A O 1
ATOM 625 N N . SER A 1 79 ? -15.07 -5.535 12.523 1 60.62 79 SER A N 1
ATOM 626 C CA . SER A 1 79 ? -14.578 -6.734 13.195 1 60.62 79 SER A CA 1
ATOM 627 C C . SER A 1 79 ? -14.953 -7.992 12.422 1 60.62 79 SER A C 1
ATOM 629 O O . SER A 1 79 ? -14.125 -8.891 12.25 1 60.62 79 SER A O 1
ATOM 631 N N . LYS A 1 80 ? -16.172 -8.234 12.148 1 56.62 80 LYS A N 1
ATOM 632 C CA . LYS A 1 80 ? -16.609 -9.594 11.844 1 56.62 80 LYS A CA 1
ATOM 633 C C . LYS A 1 80 ? -15.883 -10.156 10.633 1 56.62 80 LYS A C 1
ATOM 635 O O . LYS A 1 80 ? -15.977 -11.344 10.336 1 56.62 80 LYS A O 1
ATOM 640 N N . ARG A 1 81 ? -14.812 -9.391 10.367 1 67.25 81 ARG A N 1
ATOM 641 C CA . ARG A 1 81 ? -14.414 -9.961 9.086 1 67.25 81 ARG A CA 1
ATOM 642 C C . ARG A 1 81 ? -12.914 -9.805 8.859 1 67.25 81 ARG A C 1
ATOM 644 O O . ARG A 1 81 ? -12.383 -10.266 7.848 1 67.25 81 ARG A O 1
ATOM 651 N N . LEU A 1 82 ? -12.242 -9.258 9.93 1 77.38 82 LEU A N 1
ATOM 652 C CA . LEU A 1 82 ? -10.844 -8.992 9.617 1 77.38 82 LEU A CA 1
ATOM 653 C C . LEU A 1 82 ? -9.93 -9.938 10.391 1 77.38 82 LEU A C 1
ATOM 655 O O . LEU A 1 82 ? -10.266 -10.375 11.492 1 77.38 82 LEU A O 1
ATOM 659 N N . PRO A 1 83 ? -8.875 -10.344 9.805 1 78 83 PRO A N 1
ATOM 660 C CA . PRO A 1 83 ? -7.891 -11.172 10.508 1 78 83 PRO A CA 1
ATOM 661 C C . PRO A 1 83 ? -7.266 -10.453 11.703 1 78 83 PRO A C 1
ATOM 663 O O . PRO A 1 83 ? -7.477 -9.258 11.891 1 78 83 PRO A O 1
ATOM 666 N N . ARG A 1 84 ? -6.488 -11.227 12.492 1 78.56 84 ARG A N 1
ATOM 667 C CA . ARG A 1 84 ? -5.812 -10.688 13.672 1 78.56 84 ARG A CA 1
ATOM 668 C C . ARG A 1 84 ? -4.828 -9.586 13.281 1 78.56 84 ARG A C 1
ATOM 670 O O . ARG A 1 84 ? -4.781 -8.539 13.922 1 78.56 84 ARG A O 1
ATOM 677 N N . GLU A 1 85 ? -4.078 -9.883 12.266 1 82.5 85 GLU A N 1
ATOM 678 C CA . GLU A 1 85 ? -3.201 -8.852 11.719 1 82.5 85 GLU A CA 1
ATOM 679 C C . GLU A 1 85 ? -3.844 -8.164 10.516 1 82.5 85 GLU A C 1
ATOM 681 O O . GLU A 1 85 ? -3.941 -8.758 9.438 1 82.5 85 GLU A O 1
ATOM 686 N N . VAL A 1 86 ? -4.254 -6.961 10.766 1 84.88 86 VAL A N 1
ATOM 687 C CA . VAL A 1 86 ? -5.027 -6.246 9.75 1 84.88 86 VAL A CA 1
ATOM 688 C C . VAL A 1 86 ? -4.094 -5.395 8.891 1 84.88 86 VAL A C 1
ATOM 690 O O . VAL A 1 86 ? -3.471 -4.453 9.391 1 84.88 86 VAL A O 1
ATOM 693 N N . PRO A 1 87 ? -3.992 -5.789 7.648 1 91.38 87 PRO A N 1
ATOM 694 C CA . PRO A 1 87 ? -3.275 -4.863 6.766 1 91.38 87 PRO A CA 1
ATOM 695 C C . PRO A 1 87 ? -3.994 -3.527 6.602 1 91.38 87 PRO A C 1
ATOM 697 O O . PRO A 1 87 ? -5.203 -3.498 6.359 1 91.38 87 PRO A O 1
ATOM 700 N N . ALA A 1 88 ? -3.27 -2.518 6.762 1 94.88 88 ALA A N 1
ATOM 701 C CA . ALA A 1 88 ? -3.926 -1.213 6.777 1 94.88 88 ALA A CA 1
ATOM 702 C C . ALA A 1 88 ? -2.986 -0.121 6.27 1 94.88 88 ALA A C 1
ATOM 704 O O . ALA A 1 88 ? -1.828 -0.392 5.941 1 94.88 88 ALA A O 1
ATOM 705 N N . LEU A 1 89 ? -3.547 0.952 6.043 1 97.31 89 LEU A N 1
ATOM 706 C CA . LEU A 1 89 ? -2.861 2.205 5.742 1 97.31 89 LEU A CA 1
ATOM 707 C C . LEU A 1 89 ? -3.121 3.238 6.836 1 97.31 89 LEU A C 1
ATOM 709 O O . LEU A 1 89 ? -4.012 3.059 7.668 1 97.31 89 LEU A O 1
ATOM 713 N N . THR A 1 90 ? -2.285 4.238 6.828 1 97.31 90 THR A N 1
ATOM 714 C CA . THR A 1 90 ? -2.512 5.297 7.809 1 97.31 90 THR A CA 1
ATOM 715 C C . THR A 1 90 ? -2.268 6.668 7.188 1 97.31 90 THR A C 1
ATOM 717 O O . THR A 1 90 ? -1.343 6.84 6.391 1 97.31 90 THR A O 1
ATOM 720 N N . LEU A 1 91 ? -3.229 7.551 7.473 1 98.31 91 LEU A N 1
ATOM 721 C CA . LEU A 1 91 ? -2.947 8.969 7.305 1 98.31 91 LEU A CA 1
ATOM 722 C C . LEU A 1 91 ? -2.07 9.492 8.438 1 98.31 91 LEU A C 1
ATOM 724 O O . LEU A 1 91 ? -2.562 9.773 9.531 1 98.31 91 LEU A O 1
ATOM 728 N N . ALA A 1 92 ? -0.835 9.664 8.156 1 97.5 92 ALA A N 1
ATOM 729 C CA . ALA A 1 92 ? 0.167 9.883 9.195 1 97.5 92 ALA A CA 1
ATOM 730 C C . ALA A 1 92 ? 0.195 11.352 9.617 1 97.5 92 ALA A C 1
ATOM 732 O O . ALA A 1 92 ? 0.523 11.664 10.766 1 97.5 92 ALA A O 1
ATOM 733 N N . ARG A 1 93 ? -0.019 12.211 8.688 1 97.88 93 ARG A N 1
ATOM 734 C CA . ARG A 1 93 ? -0.021 13.656 8.922 1 97.88 93 ARG A CA 1
ATOM 735 C C . ARG A 1 93 ? -1.023 14.352 8.008 1 97.88 93 ARG A C 1
ATOM 737 O O . ARG A 1 93 ? -1.249 13.922 6.875 1 97.88 93 ARG A O 1
ATOM 744 N N . LEU A 1 94 ? -1.565 15.359 8.531 1 98.06 94 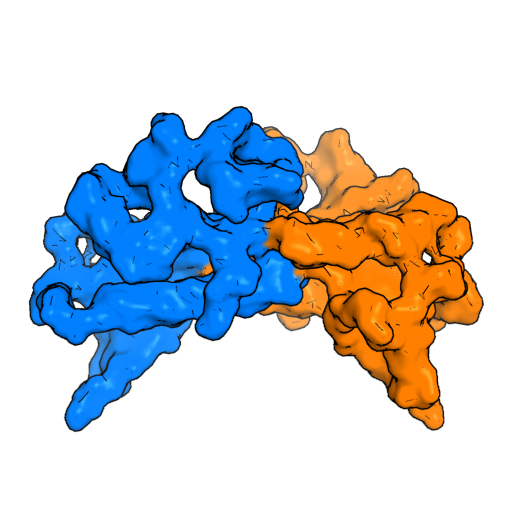LEU A N 1
ATOM 745 C CA . LEU A 1 94 ? -2.404 16.281 7.777 1 98.06 94 LEU A CA 1
ATOM 746 C C . LEU A 1 94 ? -2.342 17.688 8.383 1 98.06 94 LEU A C 1
ATOM 748 O O . LEU A 1 94 ? -2.611 17.859 9.57 1 98.06 94 LEU A O 1
ATOM 752 N N . ALA A 1 95 ? -1.948 18.594 7.539 1 98 95 ALA A N 1
ATOM 753 C CA . ALA A 1 95 ? -1.803 19.953 8.055 1 98 95 ALA A CA 1
ATOM 754 C C . ALA A 1 95 ? -2.09 20.984 6.969 1 98 95 ALA A C 1
ATOM 756 O O . ALA A 1 95 ? -1.816 20.75 5.789 1 98 95 ALA A O 1
ATOM 757 N N . ILE A 1 96 ? -2.629 22.078 7.371 1 97.81 96 ILE A N 1
ATOM 758 C CA . ILE A 1 96 ? -2.91 23.219 6.516 1 97.81 96 ILE A CA 1
ATOM 759 C C . ILE A 1 96 ? -2.227 24.469 7.078 1 97.81 96 ILE A C 1
ATOM 761 O O . ILE A 1 96 ? -2.229 24.688 8.289 1 97.81 96 ILE A O 1
ATOM 765 N N . CYS A 1 97 ? -1.709 25.25 6.203 1 97.69 97 CYS A N 1
ATOM 766 C CA . CYS A 1 97 ? -1.119 26.516 6.633 1 97.69 97 CYS A CA 1
ATOM 767 C C . CYS A 1 97 ? -2.082 27.297 7.523 1 97.69 97 CYS A C 1
ATOM 769 O O . CYS A 1 97 ? -3.275 27.375 7.227 1 97.69 97 CYS A O 1
ATOM 771 N N . ARG A 1 98 ? -1.511 27.891 8.523 1 97 98 ARG A N 1
ATOM 772 C CA . ARG A 1 98 ? -2.311 28.562 9.539 1 97 98 ARG A CA 1
ATOM 773 C C . ARG A 1 98 ? -3.201 29.625 8.93 1 97 98 ARG A C 1
ATOM 775 O O . ARG A 1 98 ? -4.348 29.812 9.344 1 97 98 ARG A O 1
ATOM 782 N N . THR A 1 99 ? -2.762 30.344 7.914 1 94.81 99 THR A N 1
ATOM 783 C CA . THR A 1 99 ? -3.479 31.469 7.312 1 94.81 99 THR A CA 1
ATOM 784 C C . THR A 1 99 ? -4.613 30.969 6.426 1 94.81 99 THR A C 1
ATOM 786 O O . THR A 1 99 ? -5.465 31.75 5.996 1 94.81 99 THR A O 1
ATOM 789 N N . LEU A 1 100 ? -4.664 29.703 6.164 1 95.25 100 LEU A N 1
ATOM 790 C CA . LEU A 1 100 ? -5.656 29.141 5.25 1 95.25 100 LEU A CA 1
ATOM 791 C C . LEU A 1 100 ? -6.602 28.203 5.984 1 95.25 100 LEU A C 1
ATOM 793 O O . LEU A 1 100 ? -7.43 27.531 5.355 1 95.25 100 LEU A O 1
ATOM 797 N N . GLN A 1 101 ? -6.445 28.062 7.25 1 93.38 101 GLN A N 1
ATOM 798 C CA . GLN A 1 101 ? -7.281 27.172 8.039 1 93.38 101 GLN A CA 1
ATOM 799 C C . GLN A 1 101 ? -8.719 27.672 8.109 1 93.38 101 GLN A C 1
ATOM 801 O O . GLN A 1 101 ? -8.969 28.875 8.023 1 93.38 101 GLN A O 1
ATOM 806 N N . GLY A 1 102 ? -9.641 26.75 8.141 1 91.12 102 GLY A N 1
ATOM 807 C CA . GLY A 1 102 ? -11.047 27.125 8.25 1 91.12 102 GLY A CA 1
ATOM 808 C C . GLY A 1 102 ? -11.68 27.422 6.91 1 91.12 102 GLY A C 1
ATOM 809 O O . GLY A 1 102 ? -12.773 28 6.855 1 91.12 102 GLY A O 1
ATOM 810 N N . ARG A 1 103 ? -11.047 27.125 5.824 1 91.56 103 ARG A N 1
ATOM 811 C CA . ARG A 1 103 ? -11.531 27.438 4.484 1 91.56 103 ARG A CA 1
ATOM 812 C C . ARG A 1 103 ? -11.883 26.172 3.717 1 91.56 103 ARG A C 1
ATOM 814 O O . ARG A 1 103 ? -12.047 26.203 2.494 1 91.56 103 ARG A O 1
ATOM 821 N N . GLY A 1 104 ? -11.844 25.016 4.363 1 93.56 104 GLY A N 1
ATOM 822 C CA . GLY A 1 104 ? -12.25 23.781 3.719 1 93.56 104 GLY A CA 1
ATOM 823 C C . GLY A 1 104 ? -11.102 23.062 3.041 1 93.56 104 GLY A C 1
ATOM 824 O O . GLY A 1 104 ? -11.289 21.984 2.451 1 93.56 104 GLY A O 1
ATOM 825 N N . LEU A 1 105 ? -9.906 23.578 3.135 1 95.06 105 LEU A N 1
ATOM 826 C CA . LEU A 1 105 ? -8.766 22.984 2.443 1 95.06 105 LEU A CA 1
ATOM 827 C C . LEU A 1 105 ? -8.312 21.703 3.139 1 95.06 105 LEU A C 1
ATOM 829 O O . LEU A 1 105 ? -7.773 20.812 2.494 1 95.06 105 LEU A O 1
ATOM 833 N N . GLY A 1 106 ? -8.531 21.656 4.477 1 95.31 106 GLY A N 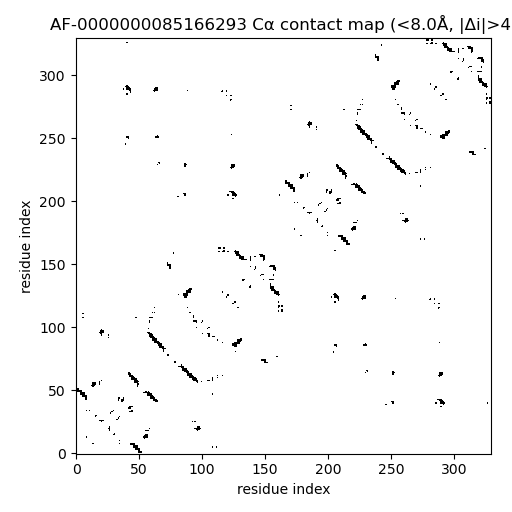1
ATOM 834 C CA . GLY A 1 106 ? -8.266 20.406 5.188 1 95.31 106 GLY A CA 1
ATOM 835 C C . GLY A 1 106 ? -9.109 19.25 4.695 1 95.31 106 GLY A C 1
ATOM 836 O O . GLY A 1 106 ? -8.602 18.141 4.504 1 95.31 106 GLY A O 1
ATOM 837 N N . GLU A 1 107 ? -10.367 19.594 4.477 1 95.5 107 GLU A N 1
ATOM 838 C CA . GLU A 1 107 ? -11.289 18.594 3.93 1 95.5 107 GLU A CA 1
ATOM 839 C C . GLU A 1 107 ? -10.859 18.156 2.531 1 95.5 107 GLU A C 1
ATOM 841 O O . GLU A 1 107 ? -10.914 16.969 2.205 1 95.5 107 GLU A O 1
ATOM 846 N N . PHE A 1 108 ? -10.508 19.125 1.765 1 96.38 108 PHE A N 1
ATOM 847 C CA . PHE A 1 108 ? -10.031 18.844 0.414 1 96.38 108 PHE A CA 1
ATOM 848 C C . PHE A 1 108 ? -8.859 17.859 0.444 1 96.38 108 PHE A C 1
ATOM 850 O O . PHE A 1 108 ? -8.844 16.875 -0.292 1 96.38 108 PHE A O 1
ATOM 857 N N . LEU A 1 109 ? -7.891 18.062 1.305 1 97.81 109 LEU A N 1
ATOM 858 C CA . LEU A 1 109 ? -6.727 17.188 1.434 1 97.81 109 LEU A CA 1
ATOM 859 C C . LEU A 1 109 ? -7.137 15.805 1.946 1 97.81 109 LEU A C 1
ATOM 861 O O . LEU A 1 109 ? -6.598 14.789 1.504 1 97.81 109 LEU A O 1
ATOM 865 N N . LEU A 1 110 ? -8.039 15.812 2.896 1 97.5 110 LEU A N 1
ATOM 866 C CA . LEU A 1 110 ? -8.5 14.539 3.438 1 97.5 110 LEU A CA 1
ATOM 867 C C . LEU A 1 110 ? -9.125 13.68 2.342 1 97.5 110 LEU A C 1
ATOM 869 O O . LEU A 1 110 ? -8.836 12.484 2.246 1 97.5 110 LEU A O 1
ATOM 873 N N . TYR A 1 111 ? -9.938 14.258 1.493 1 97.25 111 TYR A N 1
ATOM 874 C CA . TYR A 1 111 ? -10.57 13.5 0.417 1 97.25 111 TYR A CA 1
ATOM 8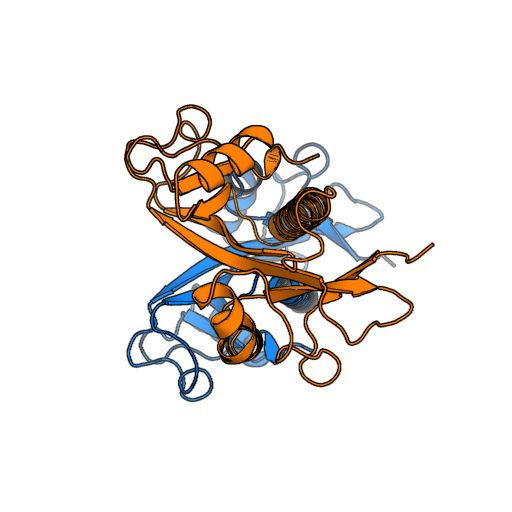75 C C . TYR A 1 111 ? -9.523 12.984 -0.57 1 97.25 111 TYR A C 1
ATOM 877 O O . TYR A 1 111 ? -9.625 11.859 -1.055 1 97.25 111 TYR A O 1
ATOM 885 N N . ASP A 1 112 ? -8.609 13.859 -0.88 1 98.19 112 ASP A N 1
ATOM 886 C CA . ASP A 1 112 ? -7.527 13.414 -1.757 1 98.19 112 ASP A CA 1
ATOM 887 C C . ASP A 1 112 ? -6.801 12.211 -1.16 1 98.19 112 ASP A C 1
ATOM 889 O O . ASP A 1 112 ? -6.496 11.25 -1.868 1 98.19 112 ASP A O 1
ATOM 893 N N . ALA A 1 113 ? -6.52 12.297 0.123 1 98.44 113 ALA A N 1
ATOM 894 C CA . ALA A 1 113 ? -5.852 11.203 0.832 1 98.44 113 ALA A CA 1
ATOM 895 C C . ALA A 1 113 ? -6.691 9.93 0.793 1 98.44 113 ALA A C 1
ATOM 897 O O . ALA A 1 113 ? -6.164 8.836 0.566 1 98.44 113 ALA A O 1
ATOM 898 N N . LEU A 1 114 ? -7.969 10.078 1.041 1 97.94 114 LEU A N 1
ATOM 899 C CA . LEU A 1 114 ? -8.875 8.938 1.03 1 97.94 114 LEU A CA 1
ATOM 900 C C . LEU A 1 114 ? -8.898 8.273 -0.341 1 97.94 114 LEU A C 1
ATOM 902 O O . LEU A 1 114 ? -8.852 7.043 -0.439 1 97.94 114 LEU A O 1
ATOM 906 N N . TRP A 1 115 ? -8.93 9.078 -1.325 1 97.5 115 TRP A N 1
ATOM 907 C CA . TRP A 1 115 ? -8.953 8.547 -2.684 1 97.5 115 TRP A CA 1
ATOM 908 C C . TRP A 1 115 ? -7.656 7.812 -3.006 1 97.5 115 TRP A C 1
ATOM 910 O O . TRP A 1 115 ? -7.68 6.703 -3.545 1 97.5 115 TRP A O 1
ATOM 920 N N . ARG A 1 116 ? -6.59 8.398 -2.719 1 98.06 116 ARG A N 1
ATOM 921 C CA . ARG A 1 116 ? -5.293 7.777 -2.977 1 98.06 116 ARG A CA 1
ATOM 922 C C . ARG A 1 116 ? -5.148 6.473 -2.201 1 98.06 116 ARG A C 1
ATOM 924 O O . ARG A 1 116 ? -4.629 5.488 -2.729 1 98.06 116 ARG A O 1
ATOM 931 N N . ALA A 1 117 ? -5.547 6.523 -0.936 1 98.19 117 ALA A N 1
ATOM 932 C CA . ALA A 1 117 ? -5.496 5.316 -0.115 1 98.19 117 ALA A CA 1
ATOM 933 C C . ALA A 1 117 ? -6.359 4.211 -0.714 1 98.19 117 ALA A C 1
ATOM 935 O O . ALA A 1 117 ? -5.945 3.051 -0.767 1 98.19 117 ALA A O 1
ATOM 936 N N . LYS A 1 118 ? -7.535 4.594 -1.154 1 97.5 118 LYS A N 1
ATOM 937 C CA . LYS A 1 118 ? -8.438 3.631 -1.784 1 97.5 118 LYS A CA 1
ATOM 938 C C . LYS A 1 118 ? -7.805 3.029 -3.037 1 97.5 118 LYS A C 1
ATOM 940 O O . LYS A 1 118 ? -7.848 1.814 -3.236 1 97.5 118 LYS A O 1
ATOM 945 N N . GLU A 1 119 ? -7.234 3.861 -3.797 1 97.31 119 GLU A N 1
ATOM 946 C CA . GLU A 1 119 ? -6.602 3.387 -5.023 1 97.31 119 GLU A CA 1
ATOM 947 C C . GLU A 1 119 ? -5.441 2.445 -4.719 1 97.31 119 GLU A C 1
ATOM 949 O O . GLU A 1 119 ? -5.281 1.414 -5.379 1 97.31 119 GLU A O 1
ATOM 954 N N . ALA A 1 120 ? -4.648 2.836 -3.803 1 97.94 120 ALA A N 1
ATOM 955 C CA . ALA A 1 120 ? -3.545 1.964 -3.4 1 97.94 120 ALA A CA 1
ATOM 956 C C . ALA A 1 120 ? -4.066 0.627 -2.879 1 97.94 120 ALA A C 1
ATOM 958 O O . ALA A 1 120 ? -3.518 -0.429 -3.201 1 97.94 120 ALA A O 1
ATOM 959 N N . SER A 1 121 ? -5.129 0.703 -2.094 1 97.31 121 SER A N 1
ATOM 960 C CA . SER A 1 121 ? -5.703 -0.512 -1.527 1 97.31 121 SER A CA 1
ATOM 961 C C . SER A 1 121 ? -6.215 -1.443 -2.621 1 97.31 121 SER A C 1
ATOM 963 O O . SER A 1 121 ? -6.16 -2.666 -2.479 1 97.31 121 SER A O 1
ATOM 965 N N . ASN A 1 122 ? -6.633 -0.899 -3.721 1 97 122 ASN A N 1
ATOM 966 C CA . ASN A 1 122 ? -7.102 -1.69 -4.855 1 97 122 ASN A CA 1
ATOM 967 C C . ASN A 1 122 ? -5.945 -2.404 -5.551 1 97 122 ASN A C 1
ATOM 969 O O . ASN A 1 122 ? -6.168 -3.279 -6.391 1 97 122 ASN A O 1
ATOM 973 N N . GLN A 1 123 ? -4.766 -2.043 -5.176 1 97.75 123 GLN A N 1
ATOM 974 C CA . GLN A 1 123 ? -3.609 -2.66 -5.816 1 97.75 123 GLN A CA 1
ATOM 975 C C . GLN A 1 123 ? -2.912 -3.637 -4.875 1 97.75 123 GLN A C 1
ATOM 977 O O . GLN A 1 123 ? -2.447 -4.695 -5.305 1 97.75 123 GLN A O 1
ATOM 982 N N . VAL A 1 124 ? -2.834 -3.297 -3.58 1 97.94 124 VAL A N 1
ATOM 983 C CA . VAL A 1 124 ? -1.957 -4.086 -2.719 1 97.94 124 VAL A CA 1
ATOM 984 C C . VAL A 1 124 ? -2.701 -4.48 -1.447 1 97.94 124 VAL A C 1
ATOM 986 O O . VAL A 1 124 ? -2.102 -5.008 -0.508 1 97.94 124 VAL A O 1
ATOM 989 N N . GLY A 1 125 ? -3.961 -4.238 -1.375 1 96.19 125 GLY A N 1
ATOM 990 C CA . GLY A 1 125 ? -4.727 -4.504 -0.169 1 96.19 125 GLY A CA 1
ATOM 991 C C . GLY A 1 125 ? -4.711 -3.352 0.816 1 96.19 125 GLY A C 1
ATOM 992 O O . GLY A 1 125 ? -4.191 -2.277 0.512 1 96.19 125 GLY A O 1
ATOM 993 N N . GLY A 1 126 ? -5.234 -3.668 1.992 1 95.69 126 GLY A N 1
ATOM 994 C CA . GLY A 1 126 ? -5.5 -2.666 3.012 1 95.69 126 GLY A CA 1
ATOM 995 C C . GLY A 1 126 ? -6.98 -2.506 3.32 1 95.69 126 GLY A C 1
ATOM 996 O O . GLY A 1 126 ? -7.727 -1.944 2.518 1 95.69 126 GLY A O 1
ATOM 997 N N . ALA A 1 127 ? -7.32 -2.893 4.488 1 93.94 127 ALA A N 1
ATOM 998 C CA . ALA A 1 127 ? -8.734 -2.936 4.84 1 93.94 127 ALA A CA 1
ATOM 999 C C . ALA A 1 127 ? -9.203 -1.597 5.406 1 93.94 127 ALA A C 1
ATOM 1001 O O . ALA A 1 127 ? -10.312 -1.146 5.117 1 93.94 127 ALA A O 1
ATOM 1002 N N . LEU A 1 128 ? -8.266 -1.01 6.094 1 94.56 128 LEU A N 1
ATOM 1003 C CA . LEU A 1 128 ? -8.641 0.192 6.832 1 94.56 128 LEU A CA 1
ATOM 1004 C C . LEU A 1 128 ? -7.629 1.312 6.594 1 94.56 128 LEU A C 1
ATOM 1006 O O . LEU A 1 128 ? -6.469 1.051 6.266 1 94.56 128 LEU A O 1
ATOM 1010 N N . LEU A 1 129 ? -8.094 2.482 6.707 1 96.5 129 LEU A N 1
ATOM 1011 C CA . LEU A 1 129 ? -7.238 3.658 6.855 1 96.5 129 LEU A CA 1
ATOM 1012 C C . LEU A 1 129 ? -7.336 4.223 8.266 1 96.5 129 LEU A C 1
ATOM 1014 O O . LEU A 1 129 ? -8.414 4.621 8.711 1 96.5 129 LEU A O 1
ATOM 1018 N N . PHE A 1 130 ? -6.215 4.27 8.867 1 95.81 130 PHE A N 1
ATOM 1019 C CA . PHE A 1 130 ? -6.172 4.742 10.242 1 95.81 130 PHE A CA 1
ATOM 1020 C C . PHE A 1 130 ? -5.715 6.195 10.305 1 95.81 130 PHE A C 1
ATOM 1022 O O . PHE A 1 130 ? -5.059 6.684 9.383 1 95.81 130 PHE A O 1
ATOM 1029 N N . VAL A 1 131 ? -6.094 6.812 11.375 1 96.81 131 VAL A N 1
ATOM 1030 C CA . VAL A 1 131 ? -5.523 8.094 11.773 1 96.81 131 VAL A CA 1
ATOM 1031 C C . VAL A 1 131 ? -5.379 8.148 13.297 1 96.81 131 VAL A C 1
ATOM 1033 O O . VAL A 1 131 ? -6.25 7.668 14.023 1 96.81 131 VAL A O 1
ATOM 1036 N N . ASP A 1 132 ? -4.25 8.648 13.742 1 95.94 132 ASP A N 1
ATOM 1037 C CA . ASP A 1 132 ? -4.039 8.914 15.156 1 95.94 132 ASP A CA 1
ATOM 1038 C C . ASP A 1 132 ? -4.199 10.398 15.469 1 95.94 132 ASP A C 1
ATOM 1040 O O . ASP A 1 132 ? -3.271 11.188 15.266 1 95.94 132 ASP A O 1
ATOM 1044 N N . ALA A 1 133 ? -5.32 10.719 16.016 1 95.44 133 ALA A N 1
ATOM 1045 C CA . ALA A 1 133 ? -5.617 12.109 16.328 1 95.44 133 ALA A CA 1
ATOM 1046 C C . ALA A 1 133 ? -4.832 12.578 17.547 1 95.44 133 ALA A C 1
ATOM 1048 O O . ALA A 1 133 ? -4.684 11.828 18.516 1 95.44 133 ALA A O 1
ATOM 1049 N N . LYS A 1 134 ? -4.344 13.758 17.453 1 90.62 134 LYS A N 1
ATOM 1050 C CA . LYS A 1 134 ? -3.551 14.305 18.562 1 90.62 134 LYS A CA 1
ATOM 1051 C C . LYS A 1 134 ? -4.426 14.594 19.781 1 90.62 134 LYS A C 1
ATOM 1053 O O . LYS A 1 134 ? -3.992 14.406 20.922 1 90.62 134 LYS A O 1
ATOM 1058 N N . GLU A 1 135 ? -5.586 15.102 19.531 1 91.19 135 GLU A N 1
ATOM 1059 C CA . GLU A 1 135 ? -6.523 15.5 20.578 1 91.19 135 GLU A CA 1
ATOM 1060 C C . GLU A 1 135 ? -7.969 15.266 20.141 1 91.19 135 GLU A C 1
ATOM 1062 O O . GLU A 1 135 ? -8.219 14.883 18.984 1 91.19 135 GLU A O 1
ATOM 1067 N N . ALA A 1 136 ? -8.867 15.539 21.078 1 92.19 136 ALA A N 1
ATOM 1068 C CA . ALA A 1 136 ? -10.281 15.234 20.875 1 92.19 136 ALA A CA 1
ATOM 1069 C C . ALA A 1 136 ? -10.859 16.047 19.719 1 92.19 136 ALA A C 1
ATOM 1071 O O . ALA A 1 136 ? -11.703 15.562 18.969 1 92.19 136 ALA A O 1
ATOM 1072 N N . GLN A 1 137 ? -10.461 17.25 19.672 1 90.75 137 GLN A N 1
ATOM 1073 C CA . GLN A 1 137 ? -10.953 18.094 18.594 1 90.75 137 GLN A CA 1
ATOM 1074 C C . GLN A 1 137 ? -10.586 17.531 17.234 1 90.75 137 GLN A C 1
ATOM 1076 O O . GLN A 1 137 ? -11.414 17.5 16.312 1 90.75 137 GLN A O 1
ATOM 1081 N N . ALA A 1 138 ? -9.375 17.109 17.109 1 91.5 138 ALA A N 1
ATOM 1082 C CA . ALA A 1 138 ? -8.922 16.484 15.859 1 91.5 138 ALA A CA 1
ATOM 1083 C C . ALA A 1 138 ? -9.719 15.211 15.57 1 91.5 138 ALA A C 1
ATOM 1085 O O . ALA A 1 138 ? -10.094 14.961 14.422 1 91.5 138 ALA A O 1
ATOM 1086 N N . ALA A 1 139 ? -9.953 14.43 16.609 1 95.19 139 ALA A N 1
ATOM 1087 C CA . ALA A 1 139 ? -10.734 13.211 16.453 1 95.19 139 ALA A CA 1
ATOM 1088 C C . ALA A 1 139 ? -12.133 13.516 15.914 1 95.19 139 ALA A C 1
ATOM 1090 O O . ALA A 1 139 ? -12.641 12.805 15.047 1 95.19 139 ALA A O 1
ATOM 1091 N N . SER A 1 140 ? -12.703 14.602 16.375 1 94.62 140 SER A N 1
ATOM 1092 C CA . SER A 1 140 ? -14.039 15.008 15.945 1 94.62 140 SER A CA 1
ATOM 1093 C C . SER A 1 140 ? -14.055 15.383 14.469 1 94.62 140 SER A C 1
ATOM 1095 O O . SER A 1 140 ? -15.023 15.109 13.758 1 94.62 140 SER A O 1
ATOM 1097 N N . PHE A 1 141 ? -13.039 15.992 14.047 1 93.69 141 PHE A N 1
ATOM 1098 C CA . PHE A 1 141 ? -12.898 16.328 12.633 1 93.69 141 PHE A CA 1
ATOM 1099 C C . PHE A 1 141 ? -13 15.086 11.766 1 93.69 141 PHE A C 1
ATOM 1101 O O . PHE A 1 141 ? -13.805 15.039 10.836 1 93.69 141 PHE A O 1
ATOM 1108 N N . TYR A 1 142 ? -12.242 14.078 12.07 1 96.5 142 TYR A N 1
ATOM 1109 C CA . TYR A 1 142 ? -12.219 12.859 11.266 1 96.5 142 TYR A CA 1
ATOM 1110 C C . TYR A 1 142 ? -13.539 12.109 11.375 1 96.5 142 TYR A C 1
ATOM 1112 O O . TYR A 1 142 ? -13.984 11.484 10.406 1 96.5 142 TYR A O 1
ATOM 1120 N N . ALA A 1 143 ? -14.133 12.164 12.523 1 94.94 143 ALA A N 1
ATOM 1121 C CA . ALA A 1 143 ? -15.406 11.484 12.734 1 94.94 143 ALA A CA 1
ATOM 1122 C C . ALA A 1 143 ? -16.484 12.023 11.797 1 94.94 143 ALA A C 1
ATOM 1124 O O . ALA A 1 143 ? -17.359 11.281 11.344 1 94.94 143 ALA A O 1
ATOM 1125 N N . GLN A 1 144 ? -16.406 13.227 11.453 1 94.19 144 GLN A N 1
ATOM 1126 C CA . GLN A 1 144 ? -17.359 13.867 10.562 1 94.19 144 GLN A CA 1
ATOM 1127 C C . GLN A 1 144 ? -17.266 13.297 9.156 1 94.19 144 GLN A C 1
ATOM 1129 O O . GLN A 1 144 ? -18.219 13.414 8.367 1 94.19 144 GLN A O 1
ATOM 1134 N N . TYR A 1 145 ? -16.188 12.711 8.914 1 93.38 145 TYR A N 1
ATOM 1135 C CA . TYR A 1 145 ? -15.977 12.227 7.555 1 93.38 145 TYR A CA 1
ATOM 1136 C C . TYR A 1 145 ? -16.031 10.703 7.508 1 93.38 145 TYR A C 1
ATOM 1138 O O . TYR A 1 145 ? -15.547 10.094 6.547 1 93.38 145 TYR A O 1
ATOM 1146 N N . GLY A 1 146 ? -16.484 10.078 8.57 1 93.38 146 GLY A N 1
ATOM 1147 C CA . GLY A 1 146 ? -16.781 8.656 8.516 1 93.38 146 GLY A CA 1
ATOM 1148 C C . GLY A 1 146 ? -15.797 7.809 9.297 1 93.38 146 GLY A C 1
ATOM 1149 O O . GLY A 1 146 ? -15.984 6.598 9.438 1 93.38 146 GLY A O 1
ATOM 1150 N N . PHE A 1 147 ? -14.773 8.43 9.844 1 95.69 147 PHE A N 1
ATOM 1151 C CA . PHE A 1 147 ? -13.867 7.68 10.703 1 95.69 147 PHE A CA 1
ATOM 1152 C C . PHE A 1 147 ? -14.539 7.312 12.016 1 95.69 147 PHE A C 1
ATOM 1154 O O . PHE A 1 147 ? -15.32 8.102 12.562 1 95.69 147 PHE A O 1
ATOM 1161 N N . LYS A 1 148 ? -14.18 6.156 12.508 1 94.12 148 LYS A N 1
ATOM 1162 C CA . LYS A 1 148 ? -14.719 5.684 13.781 1 94.12 148 LYS A CA 1
ATOM 1163 C C . LYS A 1 148 ? -13.602 5.43 14.789 1 94.12 148 LYS A C 1
ATOM 1165 O O . LYS A 1 148 ? -12.578 4.824 14.461 1 94.12 148 LYS A O 1
ATOM 1170 N N . PRO A 1 149 ? -13.828 5.934 15.984 1 92.69 149 PRO A N 1
ATOM 1171 C CA . PRO A 1 149 ? -12.805 5.684 17 1 92.69 149 PRO A CA 1
ATOM 1172 C C . PRO A 1 149 ? -12.719 4.215 17.406 1 92.69 149 PRO A C 1
ATOM 1174 O O . PRO A 1 149 ? -13.734 3.52 17.453 1 92.69 149 PRO A O 1
ATOM 1177 N N . MET A 1 150 ? -11.477 3.834 17.625 1 88.81 150 MET A N 1
ATOM 1178 C CA . MET A 1 150 ? -11.281 2.496 18.188 1 88.81 150 MET A CA 1
ATOM 1179 C C . MET A 1 150 ? -11.758 2.428 19.625 1 88.81 150 MET A C 1
ATOM 1181 O O . MET A 1 150 ? -11.539 3.361 20.406 1 88.81 150 MET A O 1
ATOM 1185 N N . PRO A 1 151 ? -12.438 1.393 19.984 1 85.12 151 PRO A N 1
ATOM 1186 C CA . PRO A 1 151 ? -13.039 1.296 21.312 1 85.12 151 PRO A CA 1
ATOM 1187 C C . PRO A 1 151 ? -12.016 1.491 22.438 1 85.12 151 PRO A C 1
ATOM 1189 O O . PRO A 1 151 ? -12.289 2.191 23.406 1 85.12 151 PRO A O 1
ATOM 1192 N N . GLU A 1 152 ? -10.789 0.94 22.391 1 84.69 152 GLU A N 1
ATOM 1193 C CA . GLU A 1 152 ? -9.805 1.019 23.469 1 84.69 152 GLU A CA 1
ATOM 1194 C C . GLU A 1 152 ? -8.82 2.16 23.234 1 84.69 152 GLU A C 1
ATOM 1196 O O . GLU A 1 152 ? -7.945 2.412 24.062 1 84.69 152 GLU A O 1
ATOM 1201 N N . SER A 1 153 ? -8.945 2.818 22.156 1 87.94 153 SER A N 1
ATOM 1202 C CA . SER A 1 153 ? -8.086 3.943 21.797 1 87.94 153 SER A CA 1
ATOM 1203 C C . SER A 1 153 ? -8.859 5.004 21.016 1 87.94 153 SER A C 1
ATOM 1205 O O . SER A 1 153 ? -8.734 5.102 19.797 1 87.94 153 SER A O 1
ATOM 1207 N N . PRO A 1 154 ? -9.531 5.832 21.766 1 89.56 154 PRO A N 1
ATOM 1208 C CA . PRO A 1 154 ? -10.492 6.723 21.109 1 89.56 154 PRO A CA 1
ATOM 1209 C C . PRO A 1 154 ? -9.82 7.742 20.188 1 89.56 154 PRO A C 1
ATOM 1211 O O . PRO A 1 154 ? -10.484 8.328 19.328 1 89.56 154 PRO A O 1
ATOM 1214 N N . LEU A 1 155 ? -8.523 7.957 20.375 1 94.44 155 LEU A N 1
ATOM 1215 C CA . LEU A 1 155 ? -7.852 8.93 19.516 1 94.44 155 LEU A CA 1
ATOM 1216 C C . LEU A 1 155 ? -7.309 8.273 18.266 1 94.44 155 LEU A C 1
ATOM 1218 O O . LEU A 1 155 ? -6.848 8.953 17.344 1 94.44 155 LEU A O 1
ATOM 1222 N N . THR A 1 156 ? -7.395 6.984 18.281 1 94.19 156 THR A N 1
ATOM 1223 C CA . THR A 1 156 ? -7.133 6.25 17.047 1 94.19 156 THR A CA 1
ATOM 1224 C C . THR A 1 156 ? -8.438 5.953 16.312 1 94.19 156 THR A C 1
ATOM 1226 O O . THR A 1 156 ? -9.328 5.301 16.859 1 94.19 156 THR A O 1
ATOM 1229 N N . LEU A 1 157 ? -8.586 6.496 15.141 1 95.31 157 LEU A N 1
ATOM 1230 C CA . LEU A 1 157 ? -9.797 6.301 14.344 1 95.31 157 LEU A CA 1
ATOM 1231 C C . LEU A 1 157 ? -9.477 5.555 13.047 1 95.31 157 LEU A C 1
ATOM 1233 O O . LEU A 1 157 ? -8.328 5.539 12.602 1 95.31 157 LEU A O 1
ATOM 1237 N N . ALA A 1 158 ? -10.516 4.922 12.516 1 94.69 158 ALA A N 1
ATOM 1238 C CA . ALA A 1 158 ? -10.328 4.203 11.258 1 94.69 158 ALA A CA 1
ATOM 1239 C C . ALA A 1 158 ? -11.586 4.27 10.398 1 94.69 158 ALA A C 1
ATOM 1241 O O . ALA A 1 158 ? -12.68 4.512 10.906 1 94.69 158 ALA A O 1
ATOM 1242 N N . ILE A 1 159 ? -11.391 4.121 9.141 1 94.56 159 ILE A N 1
ATOM 1243 C CA . ILE A 1 159 ? -12.477 4.008 8.172 1 94.56 159 ILE A CA 1
ATOM 1244 C C . ILE A 1 159 ? -12.188 2.85 7.219 1 94.56 159 ILE A C 1
ATOM 1246 O O . ILE A 1 159 ? -11.039 2.619 6.84 1 94.56 159 ILE A O 1
ATOM 1250 N N . ALA A 1 160 ? -13.211 2.127 6.902 1 93.38 160 ALA A N 1
ATOM 1251 C CA . ALA A 1 160 ? -13.055 1.038 5.941 1 93.38 160 ALA A CA 1
ATOM 1252 C C . ALA A 1 160 ? -12.828 1.577 4.531 1 93.38 160 ALA A C 1
ATOM 1254 O O . ALA A 1 160 ? -13.625 2.373 4.027 1 93.38 160 ALA A O 1
ATOM 1255 N N . LEU A 1 161 ? -11.75 1.099 3.887 1 94.25 161 LEU A N 1
ATOM 1256 C CA . LEU A 1 161 ? -11.422 1.601 2.557 1 94.25 161 LEU A CA 1
ATOM 1257 C C . LEU A 1 161 ? -12.438 1.125 1.528 1 94.25 161 LEU A C 1
ATOM 1259 O O . LEU A 1 161 ? -12.664 1.796 0.519 1 94.25 161 LEU A O 1
ATOM 1263 N N . SER A 1 162 ? -13.047 0.018 1.809 1 89.12 162 SER A N 1
ATOM 1264 C CA . SER A 1 162 ? -14.078 -0.509 0.918 1 89.12 162 SER A CA 1
ATOM 1265 C C . SER A 1 162 ? -15.281 0.428 0.844 1 89.12 162 SER A C 1
ATOM 1267 O O . SER A 1 162 ? -16.078 0.354 -0.096 1 89.12 162 SER A O 1
ATOM 1269 N N . LYS A 1 163 ? -15.398 1.335 1.81 1 85.69 163 LYS A N 1
ATOM 1270 C CA . LYS A 1 163 ? -16.562 2.217 1.89 1 85.69 163 LYS A CA 1
ATOM 1271 C C . LYS A 1 163 ? -16.281 3.557 1.215 1 85.69 163 LYS A C 1
ATOM 1273 O O . LYS A 1 163 ? -17.172 4.398 1.1 1 85.69 163 LYS A O 1
ATOM 1278 N N . ILE A 1 164 ? -15.047 3.715 0.89 1 87.62 164 ILE A N 1
ATOM 1279 C CA . ILE A 1 164 ? -14.688 4.973 0.24 1 87.62 164 ILE A CA 1
ATOM 1280 C C . ILE A 1 164 ? -15.133 4.945 -1.22 1 87.62 164 ILE A C 1
ATOM 1282 O O . ILE A 1 164 ? -14.812 4.008 -1.956 1 87.62 164 ILE A O 1
ATOM 1286 N N . THR A 1 165 ? -16.109 5.711 -1.728 1 74.69 165 THR A N 1
ATOM 1287 C CA . THR A 1 165 ? -16.641 5.793 -3.082 1 74.69 165 THR A CA 1
ATOM 1288 C C . THR A 1 165 ? -16.078 7.004 -3.816 1 74.69 165 THR A C 1
ATOM 1290 O O . THR A 1 165 ? -15.797 8.039 -3.201 1 74.69 165 THR A O 1
ATOM 1293 N N . MET B 1 1 ? -3.463 -13.859 -33.031 1 54.44 1 MET B N 1
ATOM 1294 C CA . MET B 1 1 ? -2.49 -14.062 -31.953 1 54.44 1 MET B CA 1
ATOM 1295 C C . MET B 1 1 ? -3.061 -13.625 -30.609 1 54.44 1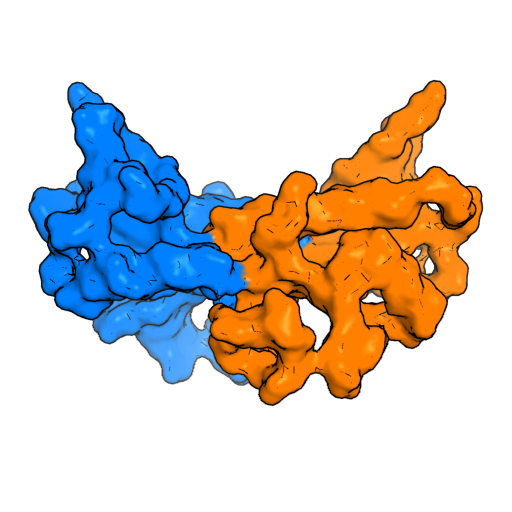 MET B C 1
ATOM 1297 O O . MET B 1 1 ? -3.662 -12.555 -30.516 1 54.44 1 MET B O 1
ATOM 1301 N N . ASN B 1 2 ? -3.346 -14.57 -29.609 1 67.94 2 ASN B N 1
ATOM 1302 C CA . ASN B 1 2 ? -4.035 -14.289 -28.359 1 67.94 2 ASN B CA 1
ATOM 1303 C C . ASN B 1 2 ? -3.279 -13.258 -27.531 1 67.94 2 ASN B C 1
ATOM 1305 O O . ASN B 1 2 ? -2.066 -13.383 -27.328 1 67.94 2 ASN B O 1
ATOM 1309 N N . GLU B 1 3 ? -3.93 -12.156 -27.438 1 89.5 3 GLU B N 1
ATOM 1310 C CA . GLU B 1 3 ? -3.312 -11.109 -26.641 1 89.5 3 GLU B CA 1
ATOM 1311 C C . GLU B 1 3 ? -3.607 -11.305 -25.156 1 89.5 3 GLU B C 1
ATOM 1313 O O . GLU B 1 3 ? -4.77 -11.414 -24.75 1 89.5 3 GLU B O 1
ATOM 1318 N N . TYR B 1 4 ? -2.574 -11.633 -24.484 1 94.19 4 TYR B N 1
ATOM 1319 C CA . TYR B 1 4 ? -2.691 -11.797 -23.031 1 94.19 4 TYR B CA 1
ATOM 1320 C C . TYR B 1 4 ? -2.795 -10.445 -22.344 1 94.19 4 TYR B C 1
ATOM 1322 O O . TYR B 1 4 ? -2.182 -9.469 -22.781 1 94.19 4 TYR B O 1
ATOM 1330 N N . PHE B 1 5 ? -3.645 -10.383 -21.328 1 96.44 5 PHE B N 1
ATOM 1331 C CA . PHE B 1 5 ? -3.736 -9.18 -20.516 1 96.44 5 PHE B CA 1
ATOM 1332 C C . PHE B 1 5 ? -3.918 -9.539 -19.047 1 96.44 5 PHE B C 1
ATOM 1334 O O . PHE B 1 5 ? -4.277 -10.672 -18.719 1 96.44 5 PHE B O 1
ATOM 1341 N N . VAL B 1 6 ? -3.588 -8.633 -18.203 1 98.06 6 VAL B N 1
ATOM 1342 C CA . VAL B 1 6 ? -3.75 -8.805 -16.766 1 98.06 6 VAL B CA 1
ATOM 1343 C C . VAL B 1 6 ? -4.898 -7.93 -16.266 1 98.06 6 VAL B C 1
ATOM 1345 O O . VAL B 1 6 ? -5.023 -6.773 -16.672 1 98.06 6 VAL B O 1
ATOM 1348 N N . ALA B 1 7 ? -5.742 -8.477 -15.414 1 97.88 7 ALA B N 1
ATOM 1349 C CA . ALA B 1 7 ? -6.871 -7.738 -14.844 1 97.88 7 ALA B CA 1
ATOM 1350 C C . ALA B 1 7 ? -7.117 -8.156 -13.398 1 97.88 7 ALA B C 1
ATOM 1352 O O . ALA B 1 7 ? -6.758 -9.266 -12.992 1 97.88 7 ALA B O 1
ATOM 1353 N N . PRO B 1 8 ? -7.703 -7.254 -12.617 1 98.25 8 PRO B N 1
ATOM 1354 C CA . PRO B 1 8 ? -8.086 -7.688 -11.266 1 98.25 8 PRO B CA 1
ATOM 1355 C C . PRO B 1 8 ? -9.031 -8.883 -11.273 1 98.25 8 PRO B C 1
ATOM 1357 O O . PRO B 1 8 ? -9.898 -8.984 -12.148 1 98.25 8 PRO B O 1
ATOM 1360 N N . LEU B 1 9 ? -8.852 -9.766 -10.328 1 98.5 9 LEU B N 1
ATOM 1361 C CA . LEU B 1 9 ? -9.758 -10.898 -10.188 1 98.5 9 LEU B CA 1
ATOM 1362 C C . LEU B 1 9 ? -11.195 -10.414 -9.992 1 98.5 9 LEU B C 1
ATOM 1364 O O . LEU B 1 9 ? -11.461 -9.547 -9.156 1 98.5 9 LEU B O 1
ATOM 1368 N N . ASN B 1 10 ? -12.039 -10.891 -10.766 1 97.38 10 ASN B N 1
ATOM 1369 C CA . ASN B 1 10 ? -13.477 -10.664 -10.688 1 97.38 10 ASN B CA 1
ATOM 1370 C C . ASN B 1 10 ? -14.242 -11.961 -10.453 1 97.38 10 ASN B C 1
ATOM 1372 O O . ASN B 1 10 ? -14.32 -12.812 -11.336 1 97.38 10 ASN B O 1
ATOM 1376 N N . LYS B 1 11 ? -14.844 -12.109 -9.312 1 93.75 11 LYS B N 1
ATOM 1377 C CA . LYS B 1 11 ? -15.445 -13.359 -8.867 1 93.75 11 LYS B CA 1
ATOM 1378 C C . LYS B 1 11 ? -16.625 -13.742 -9.742 1 93.75 11 LYS B C 1
ATOM 1380 O O . LYS B 1 11 ? -16.984 -14.922 -9.828 1 93.75 11 LYS B O 1
ATOM 1385 N N . THR B 1 12 ? -17.219 -12.805 -10.375 1 94.62 12 THR B N 1
ATOM 1386 C CA . THR B 1 12 ? -18.391 -13.078 -11.203 1 94.62 12 THR B CA 1
ATOM 1387 C C . THR B 1 12 ? -17.969 -13.367 -12.648 1 94.62 12 THR B C 1
ATOM 1389 O O . THR B 1 12 ? -18.719 -14 -13.398 1 94.62 12 THR B O 1
ATOM 1392 N N . GLN B 1 13 ? -16.828 -12.945 -13.055 1 96.25 13 GLN B N 1
ATOM 1393 C CA . GLN B 1 13 ? -16.422 -13.047 -14.453 1 96.25 13 GLN B CA 1
ATOM 1394 C C . GLN B 1 13 ? -15.414 -14.172 -14.648 1 96.25 13 GLN B C 1
ATOM 1396 O O . GLN B 1 13 ? -15.461 -14.891 -15.648 1 96.25 13 GLN B O 1
ATOM 1401 N N . HIS B 1 14 ? -14.562 -14.352 -13.695 1 98.12 14 HIS B N 1
ATOM 1402 C CA . HIS B 1 14 ? -13.438 -15.266 -13.875 1 98.12 14 HIS B CA 1
ATOM 1403 C C . HIS B 1 14 ? -13.758 -16.656 -13.312 1 98.12 14 HIS B C 1
ATOM 1405 O O . HIS B 1 14 ? -14.375 -16.766 -12.258 1 98.12 14 HIS B O 1
ATOM 1411 N N . GLN B 1 15 ? -13.312 -17.625 -14.023 1 96.44 15 GLN B N 1
ATOM 1412 C CA . GLN B 1 15 ? -13.508 -19 -13.617 1 96.44 15 GLN B CA 1
ATOM 1413 C C . GLN B 1 15 ? -12.297 -19.531 -12.852 1 96.44 15 GLN B C 1
ATOM 1415 O O . GLN B 1 15 ? -11.273 -19.859 -13.445 1 96.44 15 GLN B O 1
ATOM 1420 N N . THR B 1 16 ? -12.43 -19.641 -11.602 1 97 16 THR B N 1
ATOM 1421 C CA . THR B 1 16 ? -11.297 -20.031 -10.773 1 97 16 THR B CA 1
ATOM 1422 C C . THR B 1 16 ? -11.227 -21.562 -10.641 1 97 16 THR B C 1
ATOM 1424 O O . THR B 1 16 ? -10.172 -22.109 -10.312 1 97 16 THR B O 1
ATOM 1427 N N . GLU B 1 17 ? -12.281 -22.25 -10.984 1 95.25 17 GLU B N 1
ATOM 1428 C CA . GLU B 1 17 ? -12.438 -23.672 -10.672 1 95.25 17 GLU B CA 1
ATOM 1429 C C . GLU B 1 17 ? -11.555 -24.531 -11.562 1 95.25 17 GLU B C 1
ATOM 1431 O O . GLU B 1 17 ? -11.141 -25.625 -11.172 1 95.25 17 GLU B O 1
ATOM 1436 N N . HIS B 1 18 ? -11.266 -24.094 -12.719 1 93.62 18 HIS B N 1
ATOM 1437 C CA . HIS B 1 18 ? -10.578 -24.953 -13.68 1 93.62 18 HIS B CA 1
ATOM 1438 C C . HIS B 1 18 ? -9.094 -24.625 -13.742 1 93.62 18 HIS B C 1
ATOM 1440 O O . HIS B 1 18 ? -8.344 -25.266 -14.484 1 93.62 18 HIS B O 1
ATOM 1446 N N . PHE B 1 19 ? -8.688 -23.641 -13.031 1 97.81 19 PHE B N 1
ATOM 1447 C CA . PHE B 1 19 ? -7.277 -23.281 -13.023 1 97.81 19 PHE B CA 1
ATOM 1448 C C . PHE B 1 19 ? -6.434 -24.406 -12.438 1 97.81 19 PHE B C 1
ATOM 1450 O O . PHE B 1 19 ? -6.789 -24.984 -11.406 1 97.81 19 PHE B O 1
ATOM 1457 N N . ASP B 1 20 ? -5.34 -24.672 -13.141 1 98.25 20 ASP B N 1
ATOM 1458 C CA . ASP B 1 20 ? -4.426 -25.703 -12.672 1 98.25 20 ASP B CA 1
ATOM 1459 C C . ASP B 1 20 ? -2.975 -25.328 -12.969 1 98.25 20 ASP B C 1
ATOM 1461 O O . ASP B 1 20 ? -2.559 -25.312 -14.125 1 98.25 20 ASP B O 1
ATOM 1465 N N . CYS B 1 21 ? -2.199 -25.094 -11.891 1 97.44 21 CYS B N 1
ATOM 1466 C CA . CYS B 1 21 ? -0.792 -24.75 -12.062 1 97.44 21 CYS B CA 1
ATOM 1467 C C . CYS B 1 21 ? 0.106 -25.875 -11.555 1 97.44 21 CYS B C 1
ATOM 1469 O O . CYS B 1 21 ? 1.295 -25.656 -11.312 1 97.44 21 CYS B O 1
ATOM 1471 N N . ALA B 1 22 ? -0.428 -27.016 -11.25 1 96.06 22 ALA B N 1
ATOM 1472 C CA . ALA B 1 22 ? 0.265 -28.219 -10.812 1 96.06 22 ALA B CA 1
ATOM 1473 C C . ALA B 1 22 ? 0.668 -28.125 -9.344 1 96.06 22 ALA B C 1
ATOM 1475 O O . ALA B 1 22 ? 1.398 -28.984 -8.836 1 96.06 22 ALA B O 1
ATOM 1476 N N . THR B 1 23 ? 0.38 -27.125 -8.578 1 95.94 23 THR B N 1
ATOM 1477 C CA . THR B 1 23 ? 0.547 -26.969 -7.141 1 95.94 23 THR B CA 1
ATOM 1478 C C . THR B 1 23 ? -0.809 -26.859 -6.449 1 95.94 23 THR B C 1
ATOM 1480 O O . THR B 1 23 ? -1.44 -25.797 -6.469 1 95.94 23 THR B O 1
ATOM 1483 N N . PRO B 1 24 ? -1.231 -27.922 -5.82 1 97 24 PRO B N 1
ATOM 1484 C CA . PRO B 1 24 ? -2.586 -27.969 -5.266 1 97 24 PRO B CA 1
ATOM 1485 C C . PRO B 1 24 ? -2.885 -26.797 -4.328 1 97 24 PRO B C 1
ATOM 1487 O O . PRO B 1 24 ? -3.979 -26.234 -4.371 1 97 24 PRO B O 1
ATOM 1490 N N . ALA B 1 25 ? -1.928 -26.438 -3.539 1 96.94 25 ALA B N 1
ATOM 1491 C CA . ALA B 1 25 ? -2.146 -25.359 -2.578 1 96.94 25 ALA B CA 1
ATOM 1492 C C . ALA B 1 25 ? -2.469 -24.047 -3.289 1 96.94 25 ALA B C 1
ATOM 1494 O O . ALA B 1 25 ? -3.344 -23.297 -2.854 1 96.94 25 ALA B O 1
ATOM 1495 N N . LEU B 1 26 ? -1.798 -23.719 -4.336 1 97.75 26 LEU B N 1
ATOM 1496 C CA . LEU B 1 26 ? -2.031 -22.5 -5.098 1 97.75 26 LEU B CA 1
ATOM 1497 C C . LEU B 1 26 ? -3.371 -22.562 -5.824 1 97.75 26 LEU B C 1
ATOM 1499 O O . LEU B 1 26 ? -4.082 -21.547 -5.902 1 97.75 26 LEU B O 1
ATOM 1503 N N . ASN B 1 27 ? -3.695 -23.75 -6.348 1 98.5 27 ASN B N 1
ATOM 1504 C CA . ASN B 1 27 ? -4.996 -23.922 -6.98 1 98.5 27 ASN B CA 1
ATOM 1505 C C . ASN B 1 27 ? -6.137 -23.688 -6 1 98.5 27 ASN B C 1
ATOM 1507 O O . ASN B 1 27 ? -7.074 -22.938 -6.305 1 98.5 27 ASN B O 1
ATOM 1511 N N . GLN B 1 28 ? -5.973 -24.312 -4.883 1 98.19 28 GLN B N 1
ATOM 1512 C CA . GLN B 1 28 ? -7.023 -24.219 -3.875 1 98.19 28 GLN B CA 1
ATOM 1513 C C . GLN B 1 28 ? -7.148 -22.797 -3.338 1 98.19 28 GLN B C 1
ATOM 1515 O O . GLN B 1 28 ? -8.258 -22.312 -3.088 1 98.19 28 GLN B O 1
ATOM 1520 N N . TRP B 1 29 ? -6.031 -22.156 -3.16 1 98.25 29 TRP B N 1
ATOM 1521 C CA . TRP B 1 29 ? -6.055 -20.781 -2.664 1 98.25 29 TRP B CA 1
ATOM 1522 C C . TRP B 1 29 ? -6.832 -19.875 -3.611 1 98.25 29 TRP B C 1
ATOM 1524 O O . TRP B 1 29 ? -7.668 -19.078 -3.172 1 98.25 29 TRP B O 1
ATOM 1534 N N . LEU B 1 30 ? -6.555 -19.953 -4.914 1 98.44 30 LEU B N 1
ATOM 1535 C CA . LEU B 1 30 ? -7.258 -19.141 -5.895 1 98.44 30 LEU B CA 1
ATOM 1536 C C . LEU B 1 30 ? -8.758 -19.406 -5.848 1 98.44 30 LEU B C 1
ATOM 1538 O O . LEU B 1 30 ? -9.562 -18.469 -5.871 1 98.44 30 LEU B O 1
ATOM 1542 N N . ARG B 1 31 ? -9.078 -20.656 -5.684 1 97.62 31 ARG B N 1
ATOM 1543 C CA . ARG B 1 31 ? -10.469 -21.078 -5.75 1 97.62 31 ARG B CA 1
ATOM 1544 C C . ARG B 1 31 ? -11.227 -20.672 -4.488 1 97.62 31 ARG B C 1
ATOM 1546 O O . ARG B 1 31 ? -12.367 -20.203 -4.559 1 97.62 31 ARG B O 1
ATOM 1553 N N . ASN B 1 32 ? -10.539 -20.734 -3.371 1 97.44 32 ASN B N 1
ATOM 1554 C CA . ASN B 1 32 ? -11.289 -20.734 -2.119 1 97.44 32 ASN B CA 1
ATOM 1555 C C . ASN B 1 32 ? -10.961 -19.5 -1.284 1 97.44 32 ASN B C 1
ATOM 1557 O O . ASN B 1 32 ? -11.711 -19.141 -0.379 1 97.44 32 ASN B O 1
ATOM 1561 N N . THR B 1 33 ? -9.859 -18.844 -1.551 1 97.69 33 THR B N 1
ATOM 1562 C CA . THR B 1 33 ? -9.375 -17.859 -0.586 1 97.69 33 THR B CA 1
ATOM 1563 C C . THR B 1 33 ? -9.211 -16.484 -1.241 1 97.69 33 THR B C 1
ATOM 1565 O O . THR B 1 33 ? -9.523 -15.461 -0.634 1 97.69 33 THR B O 1
ATOM 1568 N N . ALA B 1 34 ? -8.828 -16.469 -2.498 1 98.06 34 ALA B N 1
ATOM 1569 C CA . ALA B 1 34 ? -8.445 -15.227 -3.164 1 98.06 34 ALA B CA 1
ATOM 1570 C C . ALA B 1 34 ? -9.57 -14.195 -3.102 1 98.06 34 ALA B C 1
ATOM 1572 O O . ALA B 1 34 ? -9.344 -13.039 -2.742 1 98.06 34 ALA B O 1
ATOM 1573 N N . GLY B 1 35 ? -10.773 -14.648 -3.422 1 96.81 35 GLY B N 1
ATOM 1574 C CA . GLY B 1 35 ? -11.906 -13.742 -3.416 1 96.81 35 GLY B CA 1
ATOM 1575 C C . GLY B 1 35 ? -12.211 -13.18 -2.043 1 96.81 35 GLY B C 1
ATOM 1576 O O . GLY B 1 35 ? -12.5 -11.984 -1.908 1 96.81 35 GLY B O 1
ATOM 1577 N N . GLN B 1 36 ? -12.172 -14.031 -1.104 1 94.62 36 GLN B N 1
ATOM 1578 C CA . GLN B 1 36 ? -12.445 -13.602 0.265 1 94.62 36 GLN B CA 1
ATOM 1579 C C . GLN B 1 36 ? -11.383 -12.625 0.757 1 94.62 36 GLN B C 1
ATOM 1581 O O . GLN B 1 36 ? -11.703 -11.625 1.404 1 94.62 36 GLN B O 1
ATOM 1586 N N . HIS B 1 37 ? -10.133 -12.93 0.5 1 96 37 HIS B N 1
ATOM 1587 C CA . HIS B 1 37 ? -9.039 -12.039 0.876 1 96 37 HIS B CA 1
ATOM 1588 C C . HIS B 1 37 ? -9.195 -10.672 0.214 1 96 37 HIS B C 1
ATOM 1590 O O . HIS B 1 37 ? -8.953 -9.641 0.844 1 96 37 HIS B O 1
ATOM 1596 N N . GLN B 1 38 ? -9.609 -10.719 -1.026 1 95.38 38 GLN B N 1
ATOM 1597 C CA . GLN B 1 38 ? -9.836 -9.477 -1.753 1 95.38 38 GLN B CA 1
ATOM 1598 C C . GLN B 1 38 ? -10.969 -8.672 -1.12 1 95.38 38 GLN B C 1
ATOM 1600 O O . GLN B 1 38 ? -10.828 -7.469 -0.897 1 95.38 38 GLN B O 1
ATOM 1605 N N . ASP B 1 39 ? -12 -9.289 -0.728 1 92.75 39 ASP B N 1
ATOM 1606 C CA . ASP B 1 39 ? -13.156 -8.617 -0.138 1 92.75 39 ASP B CA 1
ATOM 1607 C C . ASP B 1 39 ? -12.805 -7.992 1.207 1 92.75 39 ASP B C 1
ATOM 1609 O O . ASP B 1 39 ? -13.328 -6.934 1.561 1 92.75 39 ASP B O 1
ATOM 1613 N N . LYS B 1 40 ? -11.93 -8.594 1.853 1 92.12 40 LYS B N 1
ATOM 1614 C CA . LYS B 1 40 ? -11.562 -8.148 3.193 1 92.12 40 LYS B CA 1
ATOM 1615 C C . LYS B 1 40 ? -10.383 -7.18 3.148 1 92.12 40 LYS B C 1
ATOM 1617 O O . LYS B 1 40 ? -9.938 -6.688 4.188 1 92.12 40 LYS B O 1
ATOM 1622 N N . GLY B 1 41 ? -9.844 -6.941 2.027 1 93.88 41 GLY B N 1
ATOM 1623 C CA . GLY B 1 41 ? -8.711 -6.039 1.888 1 93.88 41 GLY B CA 1
ATOM 1624 C C . GLY B 1 41 ? -7.402 -6.648 2.352 1 93.88 41 GLY B C 1
ATOM 1625 O O . GLY B 1 41 ? -6.445 -5.926 2.637 1 93.88 41 GLY B O 1
ATOM 1626 N N . ILE B 1 42 ? -7.41 -7.922 2.484 1 94.38 42 ILE B N 1
ATOM 1627 C CA . ILE B 1 42 ? -6.211 -8.617 2.939 1 94.38 42 ILE B CA 1
ATOM 1628 C C . ILE B 1 42 ? -5.176 -8.648 1.818 1 94.38 42 ILE B C 1
ATOM 1630 O O . ILE B 1 42 ? -3.988 -8.414 2.053 1 94.38 42 ILE B O 1
ATOM 1634 N N . SER B 1 43 ? -5.598 -8.922 0.631 1 97 43 SER B N 1
ATOM 1635 C CA . SER B 1 43 ? -4.754 -8.945 -0.561 1 97 43 SER B CA 1
ATOM 1636 C C . SER B 1 43 ? -5.562 -8.609 -1.812 1 97 43 SER B C 1
ATOM 1638 O O . SER B 1 43 ? -6.793 -8.562 -1.77 1 97 43 SER B O 1
ATOM 1640 N N . ARG B 1 44 ? -4.832 -8.297 -2.814 1 98.31 44 ARG B N 1
ATOM 1641 C CA . ARG B 1 44 ? -5.445 -8.109 -4.125 1 98.31 44 ARG B CA 1
ATOM 1642 C C . ARG B 1 44 ? -4.875 -9.094 -5.141 1 98.31 44 ARG B C 1
ATOM 1644 O O . ARG B 1 44 ? -3.66 -9.305 -5.195 1 98.31 44 ARG B O 1
ATOM 1651 N N . THR B 1 45 ? -5.77 -9.664 -5.852 1 98.81 45 THR B N 1
ATOM 1652 C CA . THR B 1 45 ? -5.391 -10.688 -6.816 1 98.81 45 THR B CA 1
ATOM 1653 C C . THR B 1 45 ? -5.617 -10.195 -8.242 1 98.81 45 THR B C 1
ATOM 1655 O O . THR B 1 45 ? -6.641 -9.578 -8.539 1 98.81 45 THR B O 1
ATOM 1658 N N . PHE B 1 46 ? -4.66 -10.484 -9.094 1 98.88 46 PHE B N 1
ATOM 1659 C CA . PHE B 1 46 ? -4.723 -10.172 -10.516 1 98.88 46 PHE B CA 1
ATOM 1660 C C . PHE B 1 46 ? -4.551 -11.43 -11.359 1 98.88 46 PHE B C 1
ATOM 1662 O O . PHE B 1 46 ? -3.744 -12.297 -11.031 1 98.88 46 PHE B O 1
ATOM 1669 N N . VAL B 1 47 ? -5.324 -11.438 -12.477 1 98.69 47 VAL B N 1
ATOM 1670 C CA . VAL B 1 47 ? -5.332 -12.664 -13.258 1 98.69 47 VAL B CA 1
ATOM 1671 C C . VAL B 1 47 ? -4.871 -12.375 -14.68 1 98.69 47 VAL B C 1
ATOM 1673 O O . VAL B 1 47 ? -5.094 -11.281 -15.203 1 98.69 47 VAL B O 1
ATOM 1676 N N . LEU B 1 48 ? -4.168 -13.328 -15.219 1 98.25 48 LEU B N 1
ATOM 1677 C CA . LEU B 1 48 ? -3.803 -13.359 -16.641 1 98.25 48 LEU B CA 1
ATOM 1678 C C . LEU B 1 48 ? -4.891 -14.039 -17.453 1 98.25 48 LEU B C 1
ATOM 1680 O O . LEU B 1 48 ? -5.32 -15.148 -17.141 1 98.25 48 LEU B O 1
ATOM 1684 N N . ALA B 1 49 ? -5.359 -13.375 -18.469 1 97.19 49 ALA B N 1
ATOM 1685 C CA . ALA B 1 49 ? -6.371 -13.922 -19.359 1 97.19 49 ALA B CA 1
ATOM 1686 C C . ALA B 1 49 ? -6.082 -13.531 -20.812 1 97.19 49 ALA B C 1
ATOM 1688 O O . ALA B 1 49 ? -5.129 -12.797 -21.078 1 97.19 49 ALA B O 1
ATOM 1689 N N . CYS B 1 50 ? -6.781 -14.203 -21.703 1 95.12 50 CYS B N 1
ATOM 1690 C CA . CYS B 1 50 ? -6.695 -13.875 -23.109 1 95.12 50 CYS B CA 1
ATOM 1691 C C . CYS B 1 50 ? -7.98 -13.227 -23.609 1 95.12 50 CYS B C 1
ATOM 1693 O O . CYS B 1 50 ? -9.062 -13.523 -23.109 1 95.12 50 CYS B O 1
ATOM 1695 N N . ASP B 1 51 ? -7.793 -12.375 -24.609 1 93.31 51 ASP B N 1
ATOM 1696 C CA . ASP B 1 51 ? -8.93 -11.617 -25.125 1 93.31 51 ASP B CA 1
ATOM 1697 C C . ASP B 1 51 ? -10.016 -12.547 -25.656 1 93.31 51 ASP B C 1
ATOM 1699 O O . ASP B 1 51 ? -11.203 -12.242 -25.562 1 93.31 51 ASP B O 1
ATOM 1703 N N . ASP B 1 52 ? -9.656 -13.688 -26.156 1 93.69 52 ASP B N 1
ATOM 1704 C CA . ASP B 1 52 ? -10.617 -14.617 -26.75 1 93.69 52 ASP B CA 1
ATOM 1705 C C . ASP B 1 52 ? -11.391 -15.375 -25.672 1 93.69 52 ASP B C 1
ATOM 1707 O O . ASP B 1 52 ? -12.531 -15.773 -25.891 1 93.69 52 ASP B O 1
ATOM 1711 N N . THR B 1 53 ? -10.75 -15.617 -24.578 1 94.69 53 THR B N 1
ATOM 1712 C CA . THR B 1 53 ? -11.367 -16.297 -23.438 1 94.69 53 THR B CA 1
ATOM 1713 C C . THR B 1 53 ? -11.086 -15.555 -22.141 1 94.69 53 THR B C 1
ATOM 1715 O O . THR B 1 53 ? -10.383 -16.078 -21.266 1 94.69 53 THR B O 1
ATOM 1718 N N . PRO B 1 54 ? -11.734 -14.391 -22.016 1 95.69 54 PRO B N 1
ATOM 1719 C CA . PRO B 1 54 ? -11.375 -13.516 -20.891 1 95.69 54 PRO B CA 1
ATOM 1720 C C . PRO B 1 54 ? -11.812 -14.078 -19.547 1 95.69 54 PRO B C 1
ATOM 1722 O O . PRO B 1 54 ? -11.344 -13.609 -18.5 1 95.69 54 PRO B O 1
ATOM 1725 N N . GLN B 1 55 ? -12.68 -15.055 -19.531 1 96.81 55 GLN B N 1
ATOM 1726 C CA . GLN B 1 55 ? -13.164 -15.633 -18.281 1 96.81 55 GLN B CA 1
ATOM 1727 C C . GLN B 1 55 ? -12.203 -16.703 -17.75 1 96.81 55 GLN B C 1
ATOM 1729 O O . GLN B 1 55 ? -12.297 -17.109 -16.594 1 96.81 55 GLN B O 1
ATOM 1734 N N . VAL B 1 56 ? -11.352 -17.234 -18.688 1 97.31 56 VAL B N 1
ATOM 1735 C CA . VAL B 1 56 ? -10.445 -18.312 -18.328 1 97.31 56 VAL B CA 1
ATOM 1736 C C . VAL B 1 56 ? -9.156 -17.734 -17.75 1 97.31 56 VAL B C 1
ATOM 1738 O O . VAL B 1 56 ? -8.484 -16.922 -18.391 1 97.31 56 VAL B O 1
ATOM 1741 N N . ILE B 1 57 ? -8.797 -18.141 -16.547 1 98.25 57 ILE B N 1
ATOM 1742 C CA . ILE B 1 57 ? -7.578 -17.688 -15.875 1 98.25 57 ILE B CA 1
ATOM 1743 C C . ILE B 1 57 ? -6.391 -18.516 -16.344 1 98.25 57 ILE B C 1
ATOM 1745 O O . ILE B 1 57 ? -6.41 -19.75 -16.234 1 98.25 57 ILE B O 1
ATOM 1749 N N . ARG B 1 58 ? -5.379 -17.844 -16.828 1 97.88 58 ARG B N 1
ATOM 1750 C CA . ARG B 1 58 ? -4.188 -18.516 -17.344 1 97.88 58 ARG B CA 1
ATOM 1751 C C . ARG B 1 58 ? -3.016 -18.359 -16.375 1 97.88 58 ARG B C 1
ATOM 1753 O O . ARG B 1 58 ? -2.002 -19.047 -16.5 1 97.88 58 ARG B O 1
ATOM 1760 N N . GLY B 1 59 ? -3.074 -17.578 -15.445 1 98.56 59 GLY B N 1
ATOM 1761 C CA . GLY B 1 59 ? -2.139 -17.266 -14.375 1 98.56 59 GLY B CA 1
ATOM 1762 C C . GLY B 1 59 ? -2.666 -16.234 -13.398 1 98.56 59 GLY B C 1
ATOM 1763 O O . GLY B 1 59 ? -3.703 -15.617 -13.641 1 98.56 59 GLY B O 1
ATOM 1764 N N . TYR B 1 60 ? -2.018 -16.156 -12.312 1 98.81 60 TYR B N 1
ATOM 1765 C CA . TYR B 1 60 ? -2.43 -15.109 -11.383 1 98.81 60 TYR B CA 1
ATOM 1766 C C . TYR B 1 60 ? -1.297 -14.758 -10.43 1 98.81 60 TYR B C 1
ATOM 1768 O O . TYR B 1 60 ? -0.319 -15.5 -10.312 1 98.81 60 TYR B O 1
ATOM 1776 N N . TYR B 1 61 ? -1.413 -13.648 -9.836 1 98.75 61 TYR B N 1
ATOM 1777 C CA . TYR B 1 61 ? -0.597 -13.273 -8.688 1 98.75 61 TYR B CA 1
ATOM 1778 C C . TYR B 1 61 ? -1.404 -12.461 -7.684 1 98.75 61 TYR B C 1
ATOM 1780 O O . TYR B 1 61 ? -2.504 -11.992 -7.996 1 98.75 61 TYR B O 1
ATOM 1788 N N . ALA B 1 62 ? -0.886 -12.32 -6.547 1 98.81 62 ALA B N 1
ATOM 1789 C CA . ALA B 1 62 ? -1.521 -11.539 -5.488 1 98.81 62 ALA B CA 1
ATOM 1790 C C . ALA B 1 62 ? -0.504 -10.641 -4.785 1 98.81 62 ALA B C 1
ATOM 1792 O O . ALA B 1 62 ? 0.628 -11.062 -4.531 1 98.81 62 ALA B O 1
ATOM 1793 N N . LEU B 1 63 ? -0.902 -9.461 -4.543 1 98.75 63 LEU B N 1
ATOM 1794 C CA . LEU B 1 63 ? -0.111 -8.508 -3.771 1 98.75 63 LEU B CA 1
ATOM 1795 C C . LEU B 1 63 ? -0.783 -8.195 -2.439 1 98.75 63 LEU B C 1
ATOM 1797 O O . LEU B 1 63 ? -2.012 -8.211 -2.34 1 98.75 63 LEU B O 1
ATOM 1801 N N . ALA B 1 64 ? -0.029 -7.938 -1.469 1 97.81 64 ALA B N 1
ATOM 1802 C CA . ALA B 1 64 ? -0.534 -7.598 -0.141 1 97.81 64 ALA B CA 1
ATOM 1803 C C . ALA B 1 64 ? 0.439 -6.688 0.601 1 97.81 64 ALA B C 1
ATOM 1805 O O . ALA B 1 64 ? 1.6 -6.555 0.204 1 97.81 64 ALA B O 1
ATOM 1806 N N . ILE B 1 65 ? -0.094 -6.023 1.579 1 96.38 65 ILE B N 1
ATOM 1807 C CA . ILE B 1 65 ? 0.726 -5.27 2.521 1 96.38 65 ILE B CA 1
ATOM 1808 C C . ILE B 1 65 ? 1.39 -6.227 3.51 1 96.38 65 ILE B C 1
ATOM 1810 O O . ILE B 1 65 ? 0.775 -7.203 3.945 1 96.38 65 ILE B O 1
ATOM 1814 N N . ARG B 1 66 ? 2.602 -5.844 3.787 1 91.25 66 ARG B N 1
ATOM 1815 C CA . ARG B 1 66 ? 3.383 -6.629 4.738 1 91.25 66 ARG B CA 1
ATOM 1816 C C . ARG B 1 66 ? 4.18 -5.727 5.672 1 91.25 66 ARG B C 1
ATOM 1818 O O . ARG B 1 66 ? 4.566 -4.617 5.293 1 91.25 66 ARG B O 1
ATOM 1825 N N . GLN B 1 67 ? 4.223 -6.129 6.883 1 83.31 67 GLN B N 1
ATOM 1826 C CA . GLN B 1 67 ? 5.184 -5.496 7.781 1 83.31 67 GLN B CA 1
ATOM 1827 C C . GLN B 1 67 ? 6.289 -6.469 8.18 1 83.31 67 GLN B C 1
ATOM 1829 O O . GLN B 1 67 ? 6.035 -7.652 8.398 1 83.31 67 GLN B O 1
ATOM 1834 N N . MET B 1 68 ? 7.465 -5.934 8.07 1 79.69 68 MET B N 1
ATOM 1835 C CA . MET B 1 68 ? 8.586 -6.766 8.5 1 79.69 68 MET B CA 1
ATOM 1836 C C . MET B 1 68 ? 9.398 -6.07 9.586 1 79.69 68 MET B C 1
ATOM 1838 O O . MET B 1 68 ? 9.625 -4.859 9.516 1 79.69 68 MET B O 1
ATOM 1842 N N . ILE B 1 69 ? 9.625 -6.855 10.617 1 73.56 69 ILE B N 1
ATOM 1843 C CA . ILE B 1 69 ? 10.555 -6.359 11.633 1 73.56 69 ILE B CA 1
ATOM 1844 C C . ILE B 1 69 ? 11.992 -6.598 11.18 1 73.56 69 ILE B C 1
ATOM 1846 O O . ILE B 1 69 ? 12.414 -7.746 11.008 1 73.56 69 ILE B O 1
ATOM 1850 N N . ALA B 1 70 ? 12.531 -5.473 10.805 1 67.44 70 ALA B N 1
ATOM 1851 C CA . ALA B 1 70 ? 13.93 -5.598 10.383 1 67.44 70 ALA B CA 1
ATOM 1852 C C . ALA B 1 70 ? 14.797 -6.133 11.516 1 67.44 70 ALA B C 1
ATOM 1854 O O . ALA B 1 70 ? 14.828 -5.562 12.609 1 67.44 70 ALA B O 1
ATOM 1855 N N . THR B 1 71 ? 15.102 -7.34 11.398 1 65.5 71 THR B N 1
ATOM 1856 C CA . THR B 1 71 ? 16.141 -7.82 12.289 1 65.5 71 THR B CA 1
ATOM 1857 C C . THR B 1 71 ? 17.516 -7.34 11.836 1 65.5 71 THR B C 1
ATOM 1859 O O . THR B 1 71 ? 17.641 -6.715 10.781 1 65.5 71 THR B O 1
ATOM 1862 N N . ALA B 1 72 ? 18.484 -7.406 12.656 1 57.91 72 ALA B N 1
ATOM 1863 C CA . ALA B 1 72 ? 19.859 -6.941 12.453 1 57.91 72 ALA B CA 1
ATOM 1864 C C . ALA B 1 72 ? 20.391 -7.379 11.094 1 57.91 72 ALA B C 1
ATOM 1866 O O . ALA B 1 72 ? 21.328 -6.777 10.562 1 57.91 72 ALA B O 1
ATOM 1867 N N . THR B 1 73 ? 19.547 -8.18 10.367 1 65.06 73 THR B N 1
ATOM 1868 C CA . THR B 1 73 ? 20.312 -8.75 9.258 1 65.06 73 THR B CA 1
ATOM 1869 C C . THR B 1 73 ? 19.594 -8.531 7.934 1 65.06 73 THR B C 1
ATOM 1871 O O . THR B 1 73 ? 19.078 -9.477 7.34 1 65.06 73 THR B O 1
ATOM 1874 N N . LEU B 1 74 ? 19.156 -7.34 7.637 1 72.94 74 LEU B N 1
ATOM 1875 C CA . LEU B 1 74 ? 18.781 -7.074 6.254 1 72.94 74 LEU B CA 1
ATOM 1876 C C . LEU B 1 74 ? 20.016 -7.043 5.355 1 72.94 74 LEU B C 1
ATOM 1878 O O . LEU B 1 74 ? 21.109 -6.703 5.812 1 72.94 74 LEU B O 1
ATOM 1882 N N . PRO B 1 75 ? 19.844 -7.52 4.191 1 69.31 75 PRO B N 1
ATOM 1883 C CA . PRO B 1 75 ? 21 -7.344 3.305 1 69.31 75 PRO B CA 1
ATOM 1884 C C . PRO B 1 75 ? 21.516 -5.91 3.293 1 69.31 75 PRO B C 1
ATOM 1886 O O . PRO B 1 75 ? 20.734 -4.961 3.416 1 69.31 75 PRO B O 1
ATOM 1889 N N . ILE B 1 76 ? 22.812 -5.809 3.338 1 67.06 76 ILE B N 1
ATOM 1890 C CA . ILE B 1 76 ? 23.516 -4.535 3.414 1 67.06 76 ILE B CA 1
ATOM 1891 C C . ILE B 1 76 ? 22.922 -3.553 2.41 1 67.06 76 ILE B C 1
ATOM 1893 O O . ILE B 1 76 ? 22.812 -2.357 2.693 1 67.06 76 ILE B O 1
ATOM 1897 N N . GLU B 1 77 ? 22.422 -4.109 1.371 1 69.69 77 GLU B N 1
ATOM 1898 C CA . GLU B 1 77 ? 21.906 -3.273 0.296 1 69.69 77 GLU B CA 1
ATOM 1899 C C . GLU B 1 77 ? 20.625 -2.549 0.732 1 69.69 77 GLU B C 1
ATOM 1901 O O . GLU B 1 77 ? 20.25 -1.536 0.141 1 69.69 77 GLU B O 1
ATOM 1906 N N . PHE B 1 78 ? 19.969 -3.172 1.663 1 71.31 78 PHE B N 1
ATOM 1907 C CA . PHE B 1 78 ? 18.719 -2.588 2.113 1 71.31 78 PHE B CA 1
ATOM 1908 C C . PHE B 1 78 ? 18.906 -1.825 3.418 1 71.31 78 PHE B C 1
ATOM 1910 O O . PHE B 1 78 ? 18.109 -0.952 3.758 1 71.31 78 PHE B O 1
ATOM 1917 N N . SER B 1 79 ? 19.828 -2.309 4.316 1 60.72 79 SER B N 1
ATOM 1918 C CA . SER B 1 79 ? 19.922 -2.072 5.754 1 60.72 79 SER B CA 1
ATOM 1919 C C . SER B 1 79 ? 20.156 -0.597 6.055 1 60.72 79 SER B C 1
ATOM 1921 O O . SER B 1 79 ? 19.531 -0.033 6.957 1 60.72 79 SER B O 1
ATOM 1923 N N . LYS B 1 80 ? 21.188 -0.027 5.547 1 56.62 80 LYS B N 1
ATOM 1924 C CA . LYS B 1 80 ? 21.703 1.197 6.152 1 56.62 80 LYS B CA 1
ATOM 1925 C C . LYS B 1 80 ? 20.641 2.289 6.184 1 56.62 80 LYS B C 1
ATOM 1927 O O . LYS B 1 80 ? 20.812 3.316 6.84 1 56.62 80 LYS B O 1
ATOM 1932 N N . ARG B 1 81 ? 19.438 1.753 5.941 1 67.69 81 ARG B N 1
ATOM 1933 C CA . ARG B 1 81 ? 18.641 2.973 5.801 1 67.69 81 ARG B CA 1
ATOM 1934 C C . ARG B 1 81 ? 17.203 2.734 6.203 1 67.69 81 ARG B C 1
ATOM 1936 O O . ARG B 1 81 ? 16.391 3.664 6.199 1 67.69 81 ARG B O 1
ATOM 1943 N N . LEU B 1 82 ? 16.984 1.469 6.703 1 77.38 82 LEU B N 1
ATOM 1944 C CA . LEU B 1 82 ? 15.555 1.236 6.949 1 77.38 82 LEU B CA 1
ATOM 1945 C C . LEU B 1 82 ? 15.273 1.149 8.445 1 77.38 82 LEU B C 1
ATOM 1947 O O . LEU B 1 82 ? 16.125 0.727 9.219 1 77.38 82 LEU B O 1
ATOM 1951 N N . PRO B 1 83 ? 14.164 1.634 8.859 1 77.81 83 PRO B N 1
ATOM 1952 C CA . PRO B 1 83 ? 13.766 1.503 10.258 1 77.81 83 PRO B CA 1
ATOM 1953 C C . PRO B 1 83 ? 13.586 0.049 10.688 1 77.81 83 PRO B C 1
ATOM 1955 O O .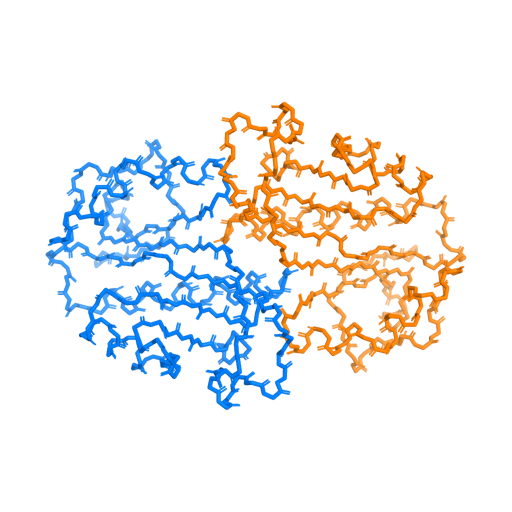 PRO B 1 83 ? 13.609 -0.855 9.852 1 77.81 83 PRO B O 1
ATOM 1958 N N . ARG B 1 84 ? 13.398 -0.138 12.008 1 78.31 84 ARG B N 1
ATOM 1959 C CA . ARG B 1 84 ? 13.203 -1.469 12.578 1 78.31 84 ARG B CA 1
ATOM 1960 C C . ARG B 1 84 ? 11.961 -2.133 12.008 1 78.31 84 ARG B C 1
ATOM 1962 O O . ARG B 1 84 ? 11.992 -3.311 11.641 1 78.31 84 ARG B O 1
ATOM 1969 N N . GLU B 1 85 ? 10.922 -1.37 11.969 1 82.5 85 GLU B N 1
ATOM 1970 C CA . GLU B 1 85 ? 9.711 -1.849 11.312 1 82.5 85 GLU B CA 1
ATOM 1971 C C . GLU B 1 85 ? 9.617 -1.338 9.875 1 82.5 85 GLU B C 1
ATOM 1973 O O . GLU B 1 85 ? 9.367 -0.154 9.648 1 82.5 85 GLU B O 1
ATOM 1978 N N . VAL B 1 86 ? 9.852 -2.248 8.984 1 85 86 VAL B N 1
ATOM 1979 C CA . VAL B 1 86 ? 9.953 -1.865 7.582 1 85 86 VAL B CA 1
ATOM 1980 C C . VAL B 1 86 ? 8.594 -2.014 6.906 1 85 86 VAL B C 1
ATOM 1982 O O . VAL B 1 86 ? 8.07 -3.123 6.793 1 85 86 VAL B O 1
ATOM 1985 N N . PRO B 1 87 ? 8.047 -0.89 6.527 1 91.5 87 PRO B N 1
ATOM 1986 C CA . PRO B 1 87 ? 6.852 -1.026 5.695 1 91.5 87 PRO B CA 1
ATOM 1987 C C . PRO B 1 87 ? 7.141 -1.673 4.34 1 91.5 87 PRO B C 1
ATOM 1989 O O . PRO B 1 87 ? 8.086 -1.278 3.656 1 91.5 87 PRO B O 1
ATOM 1992 N N . ALA B 1 88 ? 6.375 -2.604 4.035 1 94.94 88 ALA B N 1
ATOM 1993 C CA . ALA B 1 88 ? 6.699 -3.361 2.83 1 94.94 88 ALA B CA 1
ATOM 1994 C C . ALA B 1 88 ? 5.438 -3.93 2.186 1 94.94 88 ALA B C 1
ATOM 1996 O O . ALA B 1 88 ? 4.332 -3.754 2.705 1 94.94 88 ALA B O 1
ATOM 1997 N N . LEU B 1 89 ? 5.609 -4.387 1.044 1 97.25 89 LEU B N 1
ATOM 1998 C CA . LEU B 1 89 ? 4.629 -5.16 0.289 1 97.25 89 LEU B CA 1
ATOM 1999 C C . LEU B 1 89 ? 5.125 -6.582 0.05 1 97.25 89 LEU B C 1
ATOM 2001 O O . LEU B 1 89 ? 6.305 -6.879 0.259 1 97.25 89 LEU B O 1
ATOM 2005 N N . THR B 1 90 ? 4.191 -7.414 -0.298 1 97.31 90 THR B N 1
ATOM 2006 C CA . THR B 1 90 ? 4.605 -8.781 -0.604 1 97.31 90 THR B CA 1
ATOM 2007 C C . THR B 1 90 ? 3.854 -9.312 -1.819 1 97.31 90 THR B C 1
ATOM 2009 O O . THR B 1 90 ? 2.66 -9.047 -1.983 1 97.31 90 THR B O 1
ATOM 2012 N N . LEU B 1 91 ? 4.656 -9.93 -2.707 1 98.31 91 LEU B N 1
ATOM 2013 C CA . LEU B 1 91 ? 4.055 -10.828 -3.688 1 98.31 91 LEU B CA 1
ATOM 2014 C C . LEU B 1 91 ? 3.67 -12.156 -3.045 1 98.31 91 LEU B C 1
ATOM 2016 O O . LEU B 1 91 ? 4.523 -13.023 -2.848 1 98.31 91 LEU B O 1
ATOM 2020 N N . ALA B 1 92 ? 2.42 -12.305 -2.795 1 97.5 92 ALA B N 1
ATOM 2021 C CA . ALA B 1 92 ? 1.943 -13.391 -1.944 1 97.5 92 ALA B CA 1
ATOM 2022 C C . ALA B 1 92 ? 1.82 -14.695 -2.734 1 97.5 92 ALA B C 1
ATOM 2024 O O . ALA B 1 92 ? 1.969 -15.781 -2.176 1 97.5 92 ALA B O 1
ATOM 2025 N N . ARG B 1 93 ? 1.426 -14.57 -3.963 1 97.81 93 ARG B N 1
ATOM 2026 C CA . ARG B 1 93 ? 1.251 -15.711 -4.855 1 97.81 93 ARG B CA 1
ATOM 2027 C C . ARG B 1 93 ? 1.596 -15.336 -6.293 1 97.81 93 ARG B C 1
ATOM 2029 O O . ARG B 1 93 ? 1.382 -14.195 -6.715 1 97.81 93 ARG B O 1
ATOM 2036 N N . LEU B 1 94 ? 2.098 -16.281 -6.953 1 98.06 94 LEU B N 1
ATOM 2037 C CA . LEU B 1 94 ? 2.322 -16.203 -8.391 1 98.06 94 LEU B CA 1
ATOM 2038 C C . LEU B 1 94 ? 2.252 -17.594 -9.023 1 98.06 94 LEU B C 1
ATOM 2040 O O . LEU B 1 94 ? 2.971 -18.516 -8.609 1 98.06 94 LEU B O 1
ATOM 2044 N N . ALA B 1 95 ? 1.363 -17.688 -9.961 1 98 95 ALA B N 1
ATOM 2045 C CA . ALA B 1 95 ? 1.189 -19 -10.578 1 98 95 ALA B CA 1
ATOM 2046 C C . ALA B 1 95 ? 0.767 -18.875 -12.039 1 98 95 ALA B C 1
ATOM 2048 O O . ALA B 1 95 ? 0.059 -17.922 -12.406 1 98 95 ALA B O 1
ATOM 2049 N N . ILE B 1 96 ? 1.196 -19.797 -12.828 1 97.81 96 ILE B N 1
ATOM 2050 C CA . ILE B 1 96 ? 0.845 -19.906 -14.234 1 97.81 96 ILE B CA 1
ATOM 2051 C C . ILE B 1 96 ? 0.244 -21.281 -14.508 1 97.81 96 ILE B C 1
ATOM 2053 O O . ILE B 1 96 ? 0.729 -22.297 -13.992 1 97.81 96 ILE B O 1
ATOM 2057 N N . CYS B 1 97 ? -0.749 -21.281 -15.328 1 97.69 97 CYS B N 1
ATOM 2058 C CA . CYS B 1 97 ? -1.329 -22.562 -15.727 1 97.69 97 CYS B CA 1
ATOM 2059 C C . CYS B 1 97 ? -0.249 -23.516 -16.203 1 97.69 97 CYS B C 1
ATOM 2061 O O . CYS B 1 97 ? 0.655 -23.125 -16.938 1 97.69 97 CYS B O 1
ATOM 2063 N N . ARG B 1 98 ? -0.437 -24.75 -15.836 1 97 98 ARG B N 1
ATOM 2064 C CA . ARG B 1 98 ? 0.578 -25.766 -16.094 1 97 98 ARG B CA 1
ATOM 2065 C C . ARG B 1 98 ? 0.875 -25.891 -17.578 1 97 98 ARG B C 1
ATOM 2067 O O . ARG B 1 98 ? 2.025 -26.078 -17.984 1 97 98 ARG B O 1
ATOM 2074 N N . THR B 1 99 ? -0.102 -25.734 -18.453 1 94.88 99 THR B N 1
ATOM 2075 C CA . THR B 1 99 ? 0.041 -25.922 -19.891 1 94.88 99 THR B CA 1
ATOM 2076 C C . THR B 1 99 ? 0.751 -24.734 -20.516 1 94.88 99 THR B C 1
ATOM 2078 O O . THR B 1 99 ? 1.15 -24.781 -21.688 1 94.88 99 THR B O 1
ATOM 2081 N N . LEU B 1 100 ? 0.94 -23.688 -19.781 1 95.25 100 LEU B N 1
ATOM 2082 C CA . LEU B 1 100 ? 1.521 -22.469 -20.328 1 95.25 100 LEU B CA 1
ATOM 2083 C C . LEU B 1 100 ? 2.855 -22.141 -19.672 1 95.25 100 LEU B C 1
ATOM 2085 O O . LEU B 1 100 ? 3.438 -21.094 -19.906 1 95.25 100 LEU B O 1
ATOM 2089 N N . GLN B 1 101 ? 3.305 -23 -18.812 1 93.5 101 GLN B N 1
ATOM 2090 C CA . GLN B 1 101 ? 4.559 -22.781 -18.094 1 93.5 101 GLN B CA 1
ATOM 2091 C C . GLN B 1 101 ? 5.754 -22.891 -19.047 1 93.5 101 GLN B C 1
ATOM 2093 O O . GLN B 1 101 ? 5.688 -23.594 -20.062 1 93.5 101 GLN B O 1
ATOM 2098 N N . GLY B 1 102 ? 6.762 -22.109 -18.766 1 91.12 102 GLY B N 1
ATOM 2099 C CA . GLY B 1 102 ? 7.969 -22.141 -19.562 1 91.12 102 GLY B CA 1
ATOM 2100 C C . GLY B 1 102 ? 7.891 -21.281 -20.812 1 91.12 102 GLY B C 1
ATOM 2101 O O . GLY B 1 102 ? 8.703 -21.422 -21.734 1 91.12 102 GLY B O 1
ATOM 2102 N N . ARG B 1 103 ? 6.918 -20.422 -20.922 1 91.69 103 ARG B N 1
ATOM 2103 C CA . ARG B 1 103 ? 6.707 -19.578 -22.109 1 91.69 103 ARG B CA 1
ATOM 2104 C C . ARG B 1 103 ? 6.934 -18.109 -21.781 1 91.69 103 ARG B C 1
ATOM 2106 O O . ARG B 1 103 ? 6.531 -17.234 -22.547 1 91.69 103 ARG B O 1
ATOM 2113 N N . GLY B 1 104 ? 7.418 -17.812 -20.578 1 93.69 104 GLY B N 1
ATOM 2114 C CA . GLY B 1 104 ? 7.734 -16.438 -20.234 1 93.69 104 GLY B CA 1
ATOM 2115 C C . GLY B 1 104 ? 6.57 -15.695 -19.594 1 93.69 104 GLY B C 1
ATOM 2116 O O . GLY B 1 104 ? 6.691 -14.516 -19.25 1 93.69 104 GLY B O 1
ATOM 2117 N N . LEU B 1 105 ? 5.465 -16.344 -19.406 1 95.12 105 LEU B N 1
ATOM 2118 C CA . LEU B 1 105 ? 4.273 -15.688 -18.859 1 95.12 105 LEU B CA 1
ATOM 2119 C C . LEU B 1 105 ? 4.43 -15.406 -17.375 1 95.12 105 LEU B C 1
ATOM 2121 O O . LEU B 1 105 ? 3.861 -14.438 -16.859 1 95.12 105 LEU B O 1
ATOM 2125 N N . GLY B 1 106 ? 5.219 -16.281 -16.703 1 95.38 106 GLY B N 1
ATOM 2126 C CA . GLY B 1 106 ? 5.543 -16 -15.305 1 95.38 106 GLY B CA 1
ATOM 2127 C C . GLY B 1 106 ? 6.301 -14.703 -15.117 1 95.38 106 GLY B C 1
ATOM 2128 O O . GLY B 1 106 ? 5.996 -13.922 -14.219 1 95.38 106 GLY B O 1
ATOM 2129 N N . GLU B 1 107 ? 7.246 -14.523 -16.016 1 95.56 107 GLU B N 1
ATOM 2130 C CA 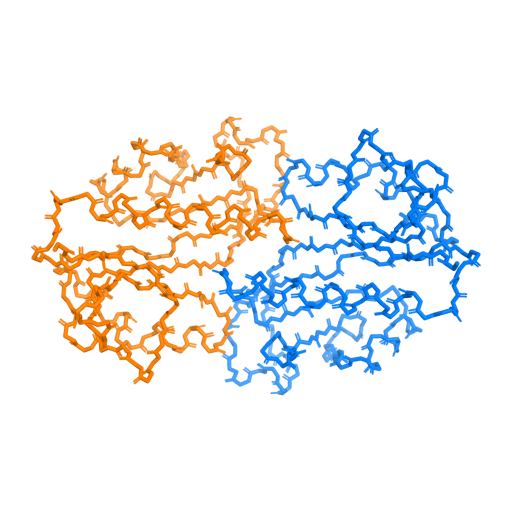. GLU B 1 107 ? 8.016 -13.281 -16.016 1 95.56 107 GLU B CA 1
ATOM 2131 C C . GLU B 1 107 ? 7.125 -12.078 -16.297 1 95.56 107 GLU B C 1
ATOM 2133 O O . GLU B 1 107 ? 7.266 -11.031 -15.664 1 95.56 107 GLU B O 1
ATOM 2138 N N . PHE B 1 108 ? 6.285 -12.25 -17.25 1 96.38 108 PHE B N 1
ATOM 2139 C CA . PHE B 1 108 ? 5.344 -11.195 -17.594 1 96.38 108 PHE B CA 1
ATOM 2140 C C . PHE B 1 108 ? 4.516 -10.789 -16.375 1 96.38 108 PHE B C 1
ATOM 2142 O O . PHE B 1 108 ? 4.383 -9.602 -16.078 1 96.38 108 PHE B O 1
ATOM 2149 N N . LEU B 1 109 ? 3.998 -11.727 -15.617 1 97.81 109 LEU B N 1
ATOM 2150 C CA . LEU B 1 109 ? 3.205 -11.461 -14.422 1 97.81 109 LEU B CA 1
ATOM 2151 C C . LEU B 1 109 ? 4.059 -10.812 -13.336 1 97.81 109 LEU B C 1
ATOM 2153 O O . LEU B 1 109 ? 3.596 -9.922 -12.625 1 97.81 109 LEU B O 1
ATOM 2157 N N . LEU B 1 110 ? 5.266 -11.305 -13.203 1 97.5 110 LEU B N 1
ATOM 2158 C CA . LEU B 1 110 ? 6.164 -10.742 -12.203 1 97.5 110 LEU B CA 1
ATOM 2159 C C . LEU B 1 110 ? 6.406 -9.258 -12.469 1 97.5 110 LEU B C 1
ATOM 2161 O O . LEU B 1 110 ? 6.344 -8.438 -11.547 1 97.5 110 LEU B O 1
ATOM 2165 N N . TYR B 1 111 ? 6.629 -8.883 -13.703 1 97.25 111 TYR B N 1
ATOM 2166 C CA . TYR B 1 111 ? 6.867 -7.48 -14.039 1 97.25 111 TYR B CA 1
ATOM 2167 C C . TYR B 1 111 ? 5.629 -6.637 -13.766 1 97.25 111 TYR B C 1
ATOM 2169 O O . TYR B 1 111 ? 5.73 -5.512 -13.281 1 97.25 111 TYR B O 1
ATOM 2177 N N . ASP B 1 112 ? 4.504 -7.199 -14.156 1 98.19 112 ASP B N 1
ATOM 2178 C CA . ASP B 1 112 ? 3.266 -6.488 -13.859 1 98.19 112 ASP B CA 1
ATOM 2179 C C . ASP B 1 112 ? 3.121 -6.246 -12.359 1 98.19 112 ASP B C 1
ATOM 2181 O O . ASP B 1 112 ? 2.736 -5.156 -11.93 1 98.19 112 ASP B O 1
ATOM 2185 N N . ALA B 1 113 ? 3.416 -7.27 -11.578 1 98.5 113 ALA B N 1
ATOM 2186 C CA . ALA B 1 113 ? 3.354 -7.172 -10.125 1 98.5 113 ALA B CA 1
ATOM 2187 C C . ALA B 1 113 ? 4.324 -6.117 -9.602 1 98.5 113 ALA B C 1
ATOM 2189 O O . ALA B 1 113 ? 3.979 -5.324 -8.719 1 98.5 113 ALA B O 1
ATOM 2190 N N . LEU B 1 114 ? 5.527 -6.141 -10.125 1 98 114 LEU B N 1
ATOM 2191 C CA . LEU B 1 114 ? 6.547 -5.18 -9.719 1 98 114 LEU B CA 1
ATOM 2192 C C . LEU B 1 114 ? 6.102 -3.752 -10.016 1 98 114 LEU B C 1
ATOM 2194 O O . LEU B 1 114 ? 6.258 -2.861 -9.172 1 98 114 LEU B O 1
ATOM 2198 N N . TRP B 1 115 ? 5.535 -3.596 -11.141 1 97.56 115 TRP B N 1
ATOM 2199 C CA . TRP B 1 115 ? 5.07 -2.268 -11.531 1 97.56 115 TRP B CA 1
ATOM 2200 C C . TRP B 1 115 ? 3.938 -1.798 -10.625 1 97.56 115 TRP B C 1
ATOM 2202 O O . TRP B 1 115 ? 3.945 -0.66 -10.148 1 97.56 115 TRP B O 1
ATOM 2212 N N . ARG B 1 116 ? 3.01 -2.605 -10.406 1 98.06 116 ARG B N 1
ATOM 2213 C CA . ARG B 1 116 ? 1.883 -2.258 -9.547 1 98.06 116 ARG B CA 1
ATOM 2214 C C . ARG B 1 116 ? 2.35 -1.956 -8.125 1 98.06 116 ARG B C 1
ATOM 2216 O O . ARG B 1 116 ? 1.862 -1.018 -7.496 1 98.06 116 ARG B O 1
ATOM 2223 N N . ALA B 1 117 ? 3.24 -2.812 -7.648 1 98.19 117 ALA B N 1
ATOM 2224 C CA . ALA B 1 117 ? 3.791 -2.592 -6.312 1 98.19 117 ALA B CA 1
ATOM 2225 C C . ALA B 1 117 ? 4.508 -1.247 -6.234 1 98.19 117 ALA B C 1
ATOM 2227 O O . ALA B 1 117 ? 4.348 -0.507 -5.258 1 98.19 117 ALA B O 1
ATOM 2228 N N . LYS B 1 118 ? 5.281 -0.95 -7.254 1 97.56 118 LYS B N 1
ATOM 2229 C CA . LYS B 1 118 ? 5.988 0.326 -7.309 1 97.56 118 LYS B CA 1
ATOM 2230 C C . LYS B 1 118 ? 5.008 1.497 -7.309 1 97.56 118 LYS B C 1
ATOM 2232 O O . LYS B 1 118 ? 5.199 2.471 -6.574 1 97.56 118 LYS B O 1
ATOM 2237 N N . GLU B 1 119 ? 4 1.351 -8.07 1 97.31 119 GLU B N 1
ATOM 2238 C CA . GLU B 1 119 ? 3.008 2.416 -8.141 1 97.31 119 GLU B CA 1
ATOM 2239 C C . GLU B 1 119 ? 2.303 2.605 -6.801 1 97.31 119 GLU B C 1
ATOM 2241 O O . GLU B 1 119 ? 2.078 3.738 -6.367 1 97.31 119 GLU B O 1
ATOM 2246 N N . ALA B 1 120 ? 1.932 1.535 -6.223 1 97.94 120 ALA B N 1
ATOM 2247 C CA . ALA B 1 120 ? 1.311 1.619 -4.902 1 97.94 120 ALA B CA 1
ATOM 2248 C C . ALA B 1 120 ? 2.258 2.258 -3.891 1 97.94 120 ALA B C 1
ATOM 2250 O O . ALA B 1 120 ? 1.842 3.092 -3.084 1 97.94 120 ALA B O 1
ATOM 2251 N N . SER B 1 121 ? 3.514 1.855 -3.967 1 97.31 121 SER B N 1
ATOM 2252 C CA . SER B 1 121 ? 4.508 2.391 -3.041 1 97.31 121 SER B CA 1
ATOM 2253 C C . SER B 1 121 ? 4.664 3.898 -3.209 1 97.31 121 SER B C 1
ATOM 2255 O O . SER B 1 121 ? 4.918 4.613 -2.238 1 97.31 121 SER B O 1
ATOM 2257 N N . ASN B 1 122 ? 4.453 4.391 -4.391 1 97.06 122 ASN B N 1
ATOM 2258 C CA . ASN B 1 122 ? 4.531 5.82 -4.664 1 97.06 122 ASN B CA 1
ATOM 2259 C C . ASN B 1 122 ? 3.354 6.57 -4.047 1 97.06 122 ASN B C 1
ATOM 2261 O O . ASN B 1 122 ? 3.357 7.801 -3.99 1 97.06 122 ASN B O 1
ATOM 2265 N N . GLN B 1 123 ? 2.406 5.824 -3.582 1 97.75 123 GLN B N 1
ATOM 2266 C CA . GLN B 1 123 ? 1.233 6.473 -3.002 1 97.75 123 GLN B CA 1
ATOM 2267 C C . GLN B 1 123 ? 1.221 6.328 -1.483 1 97.75 123 GLN B C 1
ATOM 2269 O O . GLN B 1 123 ? 0.837 7.258 -0.771 1 97.75 123 GLN B O 1
ATOM 2274 N N . VAL B 1 124 ? 1.644 5.164 -0.976 1 97.94 124 VAL B N 1
ATOM 2275 C CA . VAL B 1 124 ? 1.398 4.918 0.441 1 97.94 124 VAL B CA 1
ATOM 2276 C C . VAL B 1 124 ? 2.682 4.43 1.11 1 97.94 124 VAL B C 1
ATOM 2278 O O . VAL B 1 124 ? 2.664 4.012 2.27 1 97.94 124 VAL B O 1
ATOM 2281 N N . GLY B 1 125 ? 3.768 4.461 0.442 1 96.25 125 GLY B N 1
ATOM 2282 C CA . GLY B 1 125 ? 5.016 3.936 0.975 1 96.25 125 GLY B CA 1
ATOM 2283 C C . GLY B 1 125 ? 5.195 2.451 0.717 1 96.25 125 GLY B C 1
ATOM 2284 O O . GLY B 1 125 ? 4.383 1.832 0.025 1 96.25 125 GLY B O 1
ATOM 2285 N N . GLY B 1 126 ? 6.242 1.932 1.352 1 95.69 126 GLY B N 1
ATOM 2286 C CA . GLY B 1 126 ? 6.719 0.582 1.094 1 95.69 126 GLY B CA 1
ATOM 2287 C C . GLY B 1 126 ? 8.125 0.546 0.514 1 95.69 126 GLY B C 1
ATOM 2288 O O . GLY B 1 126 ? 8.32 0.867 -0.659 1 95.69 126 GLY B O 1
ATOM 2289 N N . ALA B 1 127 ? 9 0.058 1.297 1 93.94 127 ALA B N 1
ATOM 2290 C CA . ALA B 1 127 ? 10.406 0.116 0.913 1 93.94 127 ALA B CA 1
ATOM 2291 C C . ALA B 1 127 ? 10.797 -1.098 0.073 1 93.94 127 ALA B C 1
ATOM 2293 O O . ALA B 1 127 ? 11.562 -0.977 -0.888 1 93.94 127 ALA B O 1
ATOM 2294 N N . LEU B 1 128 ? 10.164 -2.166 0.434 1 94.62 128 LEU B N 1
ATOM 2295 C CA . LEU B 1 128 ? 10.57 -3.428 -0.172 1 94.62 128 LEU B CA 1
ATOM 2296 C C . LEU B 1 128 ? 9.359 -4.211 -0.666 1 94.62 128 LEU B C 1
ATOM 2298 O O . LEU B 1 128 ? 8.25 -4.039 -0.156 1 94.62 128 LEU B O 1
ATOM 2302 N N . LEU B 1 129 ? 9.594 -4.996 -1.637 1 96.5 129 LEU B N 1
ATOM 2303 C CA . LEU B 1 129 ? 8.672 -6.066 -2.021 1 96.5 129 LEU B CA 1
ATOM 2304 C C . LEU B 1 129 ? 9.258 -7.434 -1.682 1 96.5 129 LEU B C 1
ATOM 2306 O O . LEU B 1 129 ? 10.32 -7.801 -2.184 1 96.5 129 LEU B O 1
ATOM 2310 N N . PHE B 1 130 ? 8.523 -8.109 -0.896 1 95.81 130 PHE B N 1
ATOM 2311 C CA . PHE B 1 130 ? 8.992 -9.414 -0.45 1 95.81 130 PHE B CA 1
ATOM 2312 C C . 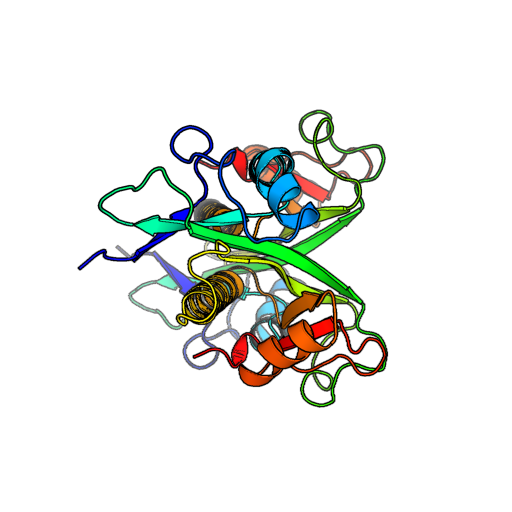PHE B 1 130 ? 8.328 -10.531 -1.251 1 95.81 130 PHE B C 1
ATOM 2314 O O . PHE B 1 130 ? 7.258 -10.328 -1.831 1 95.81 130 PHE B O 1
ATOM 2321 N N . VAL B 1 131 ? 9.008 -11.641 -1.257 1 96.81 131 VAL B N 1
ATOM 2322 C CA . VAL B 1 131 ? 8.43 -12.898 -1.699 1 96.81 131 VAL B CA 1
ATOM 2323 C C . VAL B 1 131 ? 8.945 -14.039 -0.831 1 96.81 131 VAL B C 1
ATOM 2325 O O . VAL B 1 131 ? 10.125 -14.07 -0.47 1 96.81 131 VAL B O 1
ATOM 2328 N N . ASP B 1 132 ? 8.047 -14.914 -0.447 1 95.94 132 ASP B N 1
ATOM 2329 C CA . ASP B 1 132 ? 8.422 -16.141 0.241 1 95.94 132 ASP B CA 1
ATOM 2330 C C . ASP B 1 132 ? 8.406 -17.344 -0.714 1 95.94 132 ASP B C 1
ATOM 2332 O O . ASP B 1 132 ? 7.344 -17.906 -0.979 1 95.94 132 ASP B O 1
ATOM 2336 N N . ALA B 1 133 ? 9.562 -17.719 -1.122 1 95.44 133 ALA B N 1
ATOM 2337 C CA . ALA B 1 133 ? 9.688 -18.828 -2.062 1 95.44 133 ALA B CA 1
ATOM 2338 C C . ALA B 1 133 ? 9.438 -20.156 -1.368 1 95.44 133 ALA B C 1
ATOM 2340 O O . ALA B 1 133 ? 9.875 -20.375 -0.235 1 95.44 133 ALA B O 1
ATOM 2341 N N . LYS B 1 134 ? 8.727 -21 -2.035 1 90.56 134 LYS B N 1
ATOM 2342 C CA . LYS B 1 134 ? 8.398 -22.297 -1.468 1 90.56 134 LYS B CA 1
ATOM 2343 C C . LYS B 1 134 ? 9.641 -23.188 -1.382 1 90.56 134 LYS B C 1
ATOM 2345 O O . LYS B 1 134 ? 9.797 -23.953 -0.428 1 90.56 134 LYS B O 1
ATOM 2350 N N . GLU B 1 135 ? 10.453 -23.125 -2.383 1 91.12 135 GLU B N 1
ATOM 2351 C CA . GLU B 1 135 ? 11.656 -23.953 -2.494 1 91.12 135 GLU B CA 1
ATOM 2352 C C . GLU B 1 135 ? 12.773 -23.188 -3.203 1 91.12 135 GLU B C 1
ATOM 2354 O O . GLU B 1 135 ? 12.57 -22.078 -3.678 1 91.12 135 GLU B O 1
ATOM 2359 N N . ALA B 1 136 ? 13.922 -23.875 -3.273 1 92 136 ALA B N 1
ATOM 2360 C CA . ALA B 1 136 ? 15.141 -23.25 -3.783 1 92 136 ALA B CA 1
ATOM 2361 C C . ALA B 1 136 ? 14.984 -22.859 -5.254 1 92 136 ALA B C 1
ATOM 2363 O O . ALA B 1 136 ? 15.492 -21.828 -5.691 1 92 136 ALA B O 1
ATOM 2364 N N . GLN B 1 137 ? 14.367 -23.719 -5.945 1 90.69 137 GLN B N 1
ATOM 2365 C CA . GLN B 1 137 ? 14.172 -23.438 -7.363 1 90.69 137 GLN B CA 1
ATOM 2366 C C . GLN B 1 137 ? 13.359 -22.156 -7.559 1 90.69 137 GLN B C 1
ATOM 2368 O O . GLN B 1 137 ? 13.703 -21.328 -8.398 1 90.69 137 GLN B O 1
ATOM 2373 N N . ALA B 1 138 ? 12.328 -22.031 -6.809 1 91.31 138 ALA B N 1
ATOM 2374 C CA . ALA B 1 138 ? 11.523 -20.812 -6.859 1 91.31 138 ALA B CA 1
ATOM 2375 C C . ALA B 1 138 ? 12.344 -19.578 -6.465 1 91.31 138 ALA B C 1
ATOM 2377 O O . ALA B 1 138 ? 12.234 -18.531 -7.086 1 91.31 138 ALA B O 1
ATOM 2378 N N . ALA B 1 139 ? 13.156 -19.75 -5.43 1 95.12 139 ALA B N 1
ATOM 2379 C CA . ALA B 1 139 ? 14.016 -18.656 -4.984 1 95.12 139 ALA B CA 1
ATOM 2380 C C . ALA B 1 139 ? 14.945 -18.203 -6.109 1 95.12 139 ALA B C 1
ATOM 2382 O O . ALA B 1 139 ? 15.156 -17 -6.301 1 95.12 139 ALA B O 1
ATOM 2383 N N . SER B 1 140 ? 15.438 -19.141 -6.883 1 94.5 140 SER B N 1
ATOM 2384 C CA . SER B 1 140 ? 16.344 -18.844 -7.988 1 94.5 140 SER B CA 1
ATOM 2385 C C . SER B 1 140 ? 15.641 -18.047 -9.078 1 94.5 140 SER B C 1
ATOM 2387 O O . SER B 1 140 ? 16.234 -17.172 -9.695 1 94.5 140 SER B O 1
ATOM 2389 N N . PHE B 1 141 ? 14.445 -18.359 -9.305 1 93.69 141 PHE B N 1
ATOM 2390 C CA . PHE B 1 141 ? 13.648 -17.625 -10.266 1 93.69 141 PHE B CA 1
ATOM 2391 C C . PHE B 1 141 ? 13.602 -16.141 -9.914 1 93.69 141 PHE B C 1
ATOM 2393 O O . PHE B 1 141 ? 13.922 -15.289 -10.742 1 93.69 141 PHE B O 1
ATOM 2400 N N . TYR B 1 142 ? 13.266 -15.828 -8.688 1 96.5 142 TYR B N 1
ATOM 2401 C CA . TYR B 1 142 ? 13.133 -14.438 -8.266 1 96.5 142 TYR B CA 1
ATOM 2402 C C . TYR B 1 142 ? 14.492 -13.75 -8.242 1 96.5 142 TYR B C 1
ATOM 2404 O O . TYR B 1 142 ? 14.586 -12.547 -8.531 1 96.5 142 TYR B O 1
ATOM 2412 N N . ALA B 1 143 ? 15.508 -14.477 -7.902 1 94.94 143 ALA B N 1
ATOM 2413 C CA . ALA B 1 143 ? 16.859 -13.914 -7.848 1 94.94 143 ALA B CA 1
ATOM 2414 C C . ALA B 1 143 ? 17.297 -13.398 -9.219 1 94.94 143 ALA B C 1
ATOM 2416 O O . ALA B 1 143 ? 18.016 -12.406 -9.312 1 94.94 143 ALA B O 1
ATOM 2417 N N . GLN B 1 144 ? 16.828 -13.984 -10.219 1 94.25 144 GLN B N 1
ATOM 2418 C CA . GLN B 1 144 ? 17.172 -13.602 -11.586 1 94.25 144 GLN B CA 1
ATOM 2419 C C . GLN B 1 144 ? 16.594 -12.227 -11.93 1 94.25 144 GLN B C 1
ATOM 2421 O O . GLN B 1 144 ? 17.078 -11.562 -12.852 1 94.25 144 GLN B O 1
ATOM 2426 N N . TYR B 1 145 ? 15.648 -11.875 -11.172 1 93.38 145 TYR B N 1
ATOM 2427 C CA . TYR B 1 145 ? 14.969 -10.617 -11.492 1 93.38 145 TYR B CA 1
ATOM 2428 C C . TYR B 1 145 ? 15.289 -9.547 -10.453 1 93.38 145 TYR B C 1
ATOM 2430 O O . TYR B 1 145 ? 14.57 -8.555 -10.344 1 93.38 145 TYR B O 1
ATOM 2438 N N . GLY B 1 146 ? 16.297 -9.789 -9.625 1 93.38 146 GLY B N 1
ATOM 2439 C CA . GLY B 1 146 ? 16.812 -8.727 -8.773 1 93.38 146 GLY B CA 1
ATOM 2440 C C . GLY B 1 146 ? 16.438 -8.914 -7.312 1 93.38 146 GLY B C 1
ATOM 2441 O O . GLY B 1 146 ? 16.906 -8.156 -6.453 1 93.38 146 GLY B O 1
ATOM 2442 N N . PHE B 1 147 ? 15.648 -9.922 -7.016 1 95.69 147 PHE B N 1
ATOM 2443 C CA . PHE B 1 147 ? 15.375 -10.203 -5.613 1 95.69 147 PHE B CA 1
ATOM 2444 C C . PHE B 1 147 ? 16.609 -10.766 -4.918 1 95.69 147 PHE B C 1
ATOM 2446 O O . PHE B 1 147 ? 17.375 -11.531 -5.512 1 95.69 147 PHE B O 1
ATOM 2453 N N . LYS B 1 148 ? 16.734 -10.391 -3.662 1 94.19 148 LYS B N 1
ATOM 2454 C CA . LYS B 1 148 ? 17.859 -10.875 -2.857 1 94.19 148 LYS B CA 1
ATOM 2455 C C . LYS B 1 148 ? 17.359 -11.633 -1.63 1 94.19 148 LYS B C 1
ATOM 2457 O O . LYS B 1 148 ? 16.438 -11.188 -0.943 1 94.19 148 LYS B O 1
ATOM 2462 N N . PRO B 1 149 ? 17.969 -12.789 -1.42 1 92.56 149 PRO B N 1
ATOM 2463 C CA . PRO B 1 149 ? 17.562 -13.539 -0.231 1 92.56 149 PRO B CA 1
ATOM 2464 C C . PRO B 1 149 ? 17.953 -12.844 1.07 1 92.56 149 PRO B C 1
ATOM 2466 O O . PRO B 1 149 ? 19 -12.203 1.145 1 92.56 149 PRO B O 1
ATOM 2469 N N . MET B 1 150 ? 17.031 -12.984 2.006 1 88.81 150 MET B N 1
ATOM 2470 C CA . MET B 1 150 ? 17.359 -12.508 3.346 1 88.81 150 MET B CA 1
ATOM 2471 C C . MET B 1 150 ? 18.422 -13.391 3.996 1 88.81 150 MET B C 1
ATOM 2473 O O . MET B 1 150 ? 18.375 -14.617 3.865 1 88.81 150 MET B O 1
ATOM 2477 N N . PRO B 1 151 ? 19.375 -12.805 4.633 1 84.94 151 PRO B N 1
ATOM 2478 C CA . PRO B 1 151 ? 20.484 -13.57 5.188 1 84.94 151 PRO B CA 1
ATOM 2479 C C . PRO B 1 151 ? 20.031 -14.695 6.113 1 84.94 151 PRO B C 1
ATOM 2481 O O . PRO B 1 151 ? 20.562 -15.812 6.043 1 84.94 151 PRO B O 1
ATOM 2484 N N . GLU B 1 152 ? 19.047 -14.539 7.008 1 84.69 152 GLU B N 1
ATOM 2485 C CA . GLU B 1 152 ? 18.625 -15.547 7.977 1 84.69 152 GLU B CA 1
ATOM 2486 C C . GLU B 1 152 ? 17.438 -16.344 7.461 1 84.69 152 GLU B C 1
ATOM 2488 O O . GLU B 1 152 ? 17 -17.297 8.117 1 84.69 152 GLU B O 1
ATOM 2493 N N . SER B 1 153 ? 16.953 -16 6.324 1 87.94 153 SER B N 1
ATOM 2494 C CA . SER B 1 153 ? 15.82 -16.688 5.699 1 87.94 153 SER B CA 1
ATOM 2495 C C . SER B 1 153 ? 15.961 -16.703 4.18 1 87.94 153 SER B C 1
ATOM 2497 O O . SER B 1 153 ? 15.297 -15.93 3.484 1 87.94 153 SER B O 1
ATOM 2499 N N . PRO B 1 154 ? 16.703 -17.656 3.727 1 89.38 154 PRO B N 1
ATOM 2500 C CA . PRO B 1 154 ? 17.094 -17.609 2.316 1 89.38 154 PRO B CA 1
ATOM 2501 C C . PRO B 1 154 ? 15.906 -17.781 1.371 1 89.38 154 PRO B C 1
ATOM 2503 O O . PRO B 1 154 ? 16 -17.438 0.19 1 89.38 154 PRO B O 1
ATOM 2506 N N . LEU B 1 155 ? 14.812 -18.312 1.878 1 94.44 155 LEU B N 1
ATOM 2507 C CA . LEU B 1 155 ? 13.664 -18.5 1.005 1 94.44 155 LEU B CA 1
ATOM 2508 C C . LEU B 1 155 ? 12.766 -17.266 1.006 1 94.44 155 LEU B C 1
ATOM 2510 O O . LEU B 1 155 ? 11.836 -17.172 0.207 1 94.44 155 LEU B O 1
ATOM 2514 N N . THR B 1 156 ? 13.102 -16.391 1.893 1 94.12 156 THR B N 1
ATOM 2515 C CA . THR B 1 156 ? 12.484 -15.078 1.842 1 94.12 156 THR B CA 1
ATOM 2516 C C . THR B 1 156 ? 13.367 -14.094 1.079 1 94.12 156 THR B C 1
ATOM 2518 O O . THR B 1 156 ? 14.516 -13.859 1.46 1 94.12 156 THR B O 1
ATOM 2521 N N . LEU B 1 157 ? 12.898 -13.602 -0.023 1 95.25 157 LEU B N 1
ATOM 2522 C CA . LEU B 1 157 ? 13.648 -12.664 -0.848 1 95.25 157 LEU B CA 1
ATOM 2523 C C . LEU B 1 157 ? 12.961 -11.305 -0.897 1 95.25 157 LEU B C 1
ATOM 2525 O O . LEU B 1 157 ? 11.758 -11.203 -0.636 1 95.25 157 LEU B O 1
ATOM 2529 N N . ALA B 1 158 ? 13.766 -10.289 -1.19 1 94.69 158 ALA B N 1
ATOM 2530 C CA . ALA B 1 158 ? 13.195 -8.945 -1.293 1 94.69 158 ALA B CA 1
ATOM 2531 C C . ALA B 1 158 ? 13.914 -8.133 -2.365 1 94.69 158 ALA B C 1
ATOM 2533 O O . ALA B 1 158 ? 15.047 -8.438 -2.736 1 94.69 158 ALA B O 1
ATOM 2534 N N . ILE B 1 159 ? 13.227 -7.18 -2.863 1 94.56 159 ILE B N 1
ATOM 2535 C CA . ILE B 1 159 ? 13.789 -6.199 -3.787 1 94.56 159 ILE B CA 1
ATOM 2536 C C . ILE B 1 159 ? 13.352 -4.793 -3.373 1 94.56 159 ILE B C 1
ATOM 2538 O O . ILE B 1 159 ? 12.219 -4.598 -2.924 1 94.56 159 ILE B O 1
ATOM 2542 N N . ALA B 1 160 ? 14.25 -3.877 -3.484 1 93.38 160 ALA B N 1
ATOM 2543 C CA . ALA B 1 160 ? 13.906 -2.49 -3.176 1 93.38 160 ALA B CA 1
ATOM 2544 C C . ALA B 1 160 ? 12.992 -1.899 -4.242 1 93.38 160 ALA B C 1
ATOM 2546 O O . ALA B 1 160 ? 13.312 -1.919 -5.43 1 93.38 160 ALA B O 1
ATOM 2547 N N . LEU B 1 161 ? 11.852 -1.34 -3.795 1 94.38 161 LEU B N 1
ATOM 2548 C CA . LEU B 1 161 ? 10.883 -0.801 -4.746 1 94.38 161 LEU B CA 1
ATOM 2549 C C . LEU B 1 161 ? 11.43 0.453 -5.422 1 94.38 161 LEU B C 1
ATOM 2551 O O . LEU B 1 161 ? 11.062 0.764 -6.559 1 94.38 161 LEU B O 1
ATOM 2555 N N . SER B 1 162 ? 12.305 1.124 -4.746 1 89.31 162 SER B N 1
ATOM 2556 C CA . SER B 1 162 ? 12.93 2.314 -5.316 1 89.31 162 SER B CA 1
ATOM 2557 C C . SER B 1 162 ? 13.766 1.97 -6.543 1 89.31 162 SER B C 1
ATOM 2559 O O . SER B 1 162 ? 14.07 2.842 -7.359 1 89.31 162 SER B O 1
ATOM 2561 N N . LYS B 1 163 ? 14.117 0.694 -6.695 1 85.94 163 LYS B N 1
ATOM 2562 C CA . LYS B 1 163 ? 14.992 0.27 -7.781 1 85.94 163 LYS B CA 1
ATOM 2563 C C . LYS B 1 163 ? 14.188 -0.209 -8.984 1 85.94 163 LYS B C 1
ATOM 2565 O O . LYS B 1 163 ? 14.75 -0.517 -10.031 1 85.94 163 LYS B O 1
ATOM 2570 N N . ILE B 1 164 ? 12.93 -0.329 -8.75 1 87.75 164 ILE B N 1
ATOM 2571 C CA . ILE B 1 164 ? 12.086 -0.785 -9.844 1 87.75 164 ILE B CA 1
ATOM 2572 C C . ILE B 1 164 ? 11.844 0.363 -10.82 1 87.75 164 ILE B C 1
ATOM 2574 O O . ILE B 1 164 ? 11.422 1.45 -10.422 1 87.75 164 ILE B O 1
ATOM 2578 N N . THR B 1 165 ? 12.32 0.401 -12.062 1 74.62 165 THR B N 1
ATOM 2579 C CA . THR B 1 165 ? 12.18 1.418 -13.102 1 74.62 165 THR B CA 1
ATOM 2580 C C . THR B 1 165 ? 11.117 1.008 -14.125 1 74.62 165 THR B C 1
ATOM 2582 O O . THR B 1 165 ? 10.938 -0.181 -14.391 1 74.62 165 THR B O 1
#

Radius of gyration: 20.9 Å; Cα contacts (8 Å, |Δi|>4): 688; chains: 2; bounding box: 42×61×55 Å

InterPro domains:
  IPR000182 GNAT domain [PF13508] (57-149)
  IPR016181 Acyl-CoA N-acyltransferase [SSF55729] (17-154)

Foldseek 3Di:
DWDKDKDWDDPVQADLQPFAQPDVVQSCCSVPPQVVCVVVQAKTKMFIDTPVRRRYGFKMWIKGKDWDQDDPFFPPVQPPPADRIFTAMETEDIGGGNVCPPVCVSVVNVLVVLVVRLVVCVPVHHFKYKYQAPDDVSLVVVVVVAWAATPVGRRITIHTSVPND/DWDKDKDWDDPVQADLQPFAQPDVVQSCCSVPPQVVCVVVQQKTKMFIDTPVRRRYGFKMWIKGWDWDQDDPFFPPVQPPPADRIFTAMETEDIGGGNVCPPVCVSVVNVLVVLVVRLVVCVPVHHFKYKYQAPDDVSLVVVVVVAWAATPVGRRITIHTSVPND

Solvent-accessible surface area (backbone atoms only — not comparable to full-atom values): 17255 Å² total; per-residue (Å²): 130,84,51,71,47,77,42,70,67,40,85,88,61,40,47,48,82,77,43,49,49,87,42,69,67,61,34,47,38,54,54,71,39,47,62,58,32,37,75,48,14,51,24,21,46,36,28,29,23,28,72,89,44,63,36,47,51,47,25,37,35,26,26,18,56,38,77,39,73,53,54,97,52,50,46,73,90,60,38,93,63,54,58,55,69,32,32,24,30,27,50,75,44,76,48,41,24,52,92,53,57,92,69,57,55,64,58,53,50,48,51,52,50,51,50,49,50,36,54,31,23,70,53,27,16,26,28,32,38,31,34,74,35,90,45,68,69,52,34,52,57,45,40,75,74,62,30,38,54,29,73,92,39,63,40,34,26,34,32,54,35,88,72,65,126,131,83,51,72,47,75,43,71,66,41,84,88,61,42,46,47,83,77,44,47,48,86,43,68,68,62,33,48,37,54,55,71,38,46,64,57,33,38,74,48,14,50,24,20,47,34,27,29,23,29,72,90,44,63,36,47,51,48,26,37,35,25,24,18,55,37,77,40,73,51,54,100,55,49,46,74,91,62,37,90,63,54,57,54,68,32,31,25,31,26,49,76,43,75,47,40,23,52,93,53,58,93,71,57,55,63,57,53,50,50,51,52,49,51,49,49,50,38,55,32,22,71,54,27,15,24,29,32,38,32,34,74,35,89,44,69,69,54,34,51,57,46,40,75,72,64,30,40,54,30,73,91,38,64,41,35,28,33,32,56,35,87,71,64,128

Nearest PDB structures (foldseek):
  6g96-assembly1_B  TM=9.307E-01  e=8.292E-20  Salmonella enterica subsp. enterica serovar Typhimurium
  7ak9-assembly1_A  TM=9.637E-01  e=1.102E-17  Salmonella enterica subsp. enterica serovar Typhimurium
  7f36-assembly1_D  TM=9.489E-01  e=2.063E-17  Salmonella enterica subsp. enterica serovar Typhimurium str. LT2
  7ak7-assembly1_A  TM=9.216E-01  e=6.486E-16  Salmonella enterica subsp. enterica serovar Typhimurium
  7ak7-assembly1_B  TM=9.184E-01  e=1.006E-15  Salmonella enterica subsp. enterica serovar Typhimurium

Sequence (330 aa):
MNEYFVAPLNKTQHQTEHFDCATPALNQWLRNTAGQHQDKGISRTFVLACDDTPQVIRGYYALAIRQMIATATLPIEFSKRLPREVPALTLARLAICRTLQGRGLGEFLLYDALWRAKEASNQVGGALLFVDAKEAQAASFYAQYGFKPMPESPLTLAIALSKITMNEYFVAPLNKTQHQTEHFDCATPALNQWLRNTAGQHQDKGISRTFVLACDDTPQVIRGYYALAIRQMIATATLPIEFSKRLPREVPALTLARLAICRTLQGRGLGEFLLYDALWRAKEASNQVGGALLFVDAKEAQAASFYAQYGFKPMPESPLTLAIALSKIT

Secondary structure (DSSP, 8-state):
---EEEEE--TTT-B-TT---S-HHHHHHHHHTHHHHHHTTSEEEEEEEETTBTTB--EEEEEEEEEEE--TTS-HHHHTT--SEEEEEEEEEEEE-GGGTTSSHHHHHHHHHHHHHHHHHHHH--SEEEEE-SSHHHHHHHHTTT-EEETTEEEEEEEEGGG--/---EEEEE--TTT-B-TT---S-HHHHHHHHHTHHHHHHTTSEEEEEEEETTBTTB--EEEEEEEEEEE--S-S-HHHHTT--SEEEEEEEEEEEE-GGGTTSSHHHHHHHHHHHHHHHHHHHH--SEEEEE-SSHHHHHHHHTTT-EEETTEEEEEEEEGGG--

pLDDT: mean 92.08, std 9.52, range [54.44, 98.88]